Protein AF-A0A061H5D0-F1 (afdb_monomer_lite)

Secondary structure (DSSP, 8-state):
--HHHHHHHHHHHHHHHTTS-----PPP----SEEEEEEEEE-PPTT---TT-S-GGGGGS-EEEEEHHHHT-SSS--TTTT-EEEEEEEE-TTSPPP--TT-SSSS-----B--HHHHHTT-S-EEEEEEEEEE--TT-SSS--EE-TTS-EE--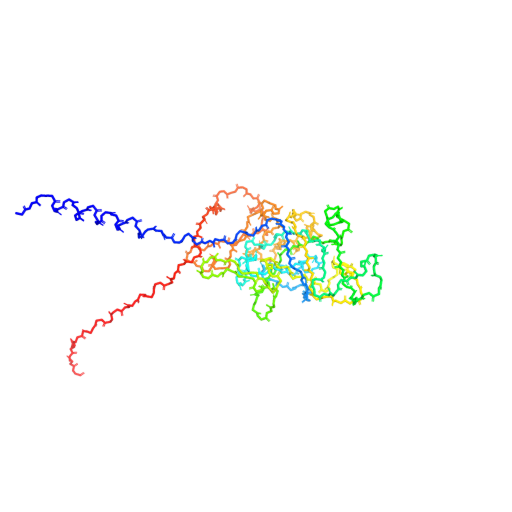TTS-S-EEEEE-S-TTS-TTSS-SSS--S-EEEEEEE--GGGSTTTT-TTTTT--GGGTTS----SSBTTTSSBPPPPPGGGGSSTT-PPPP--SSTTTTS--TT---------S--------------------

Foldseek 3Di:
DDPVVVVVVVVVVVVVVVVPPPDPLFDQDDQDQWDKAKEFADADDQFDQAQCRFTSNLQLFKAKAKQCSNQDAQGHKGLLAQWKKKKFFAWLVQWFDAPPPVDRDPDDTPIDGDDPVCQVVVVTQIAIHTYRHHPNLPPDQGSVWDQDPVRDTAHGPVRGNIYIHINPPHNHGDPPSPPDPDDSRMTMIIMHTAACVPTPCLVPCNNQRQDVVCPQGQGAGSGPPPHDPADGAHYPVCCPDPNHDRRDRHNDPCSVDPDPDDPPDPPSDNPDDPPPDPPPDDDDDDDDDDD

Sequence (291 aa):
MSFRSAMLALALLLSWQQLLSSSPSAFAFTFPTEGQATLTHYTLPSDYVASCGCVGRSTHYPTAALNRLAYGSNTSFAPSCGLCFELRLVSTPLANPPPPPDDPDAPWGDGIFYPDSAVASGQTPSVVVKITDLCPGAGGPWCNATMNPDGTLAGNQLGSLVHFDLAWPSVAIPNSFFPGDHDYGVWNVSYAAVSCDRWKGNADQGAVGSDWDQQDAACCPRDPAPSGTDVVCPAYYDTVGDGTALVPNTSNILSKGKSSASSASLATHPLFGPSSTTTTTMMLACGCLFL

InterPro domains:
  IPR007112 Expansin/pollen allergen, DPBB domain [PS50842] (49-201)
  IPR036908 RlpA-like domain superfamily [G3DSA:2.40.40.10] (26-233)
  IPR036908 RlpA-like domain superfamily [SSF50685] (33-201)

Radius of gyration: 26.05 Å; chains: 1; bounding box: 52×89×100 Å

pLDDT: mean 75.66, std 22.65, range [26.98, 98.69]

Organism: NCBI:txid1277687

Structure (mmCIF, N/CA/C/O backbone):
data_AF-A0A061H5D0-F1
#
_entry.id   AF-A0A061H5D0-F1
#
loop_
_atom_site.group_PDB
_atom_site.id
_atom_site.type_symbol
_atom_site.label_atom_id
_atom_site.label_alt_id
_atom_site.label_comp_id
_atom_site.label_asym_id
_atom_site.label_entity_id
_atom_site.label_seq_id
_atom_site.pdbx_PDB_ins_code
_atom_site.Cartn_x
_atom_site.Cartn_y
_atom_site.Cartn_z
_atom_site.occupancy
_atom_site.B_iso_or_equiv
_atom_site.auth_seq_id
_atom_site.auth_comp_id
_atom_site.auth_asym_id
_atom_site.auth_atom_id
_atom_site.pdbx_PDB_model_num
ATOM 1 N N . MET A 1 1 ? 5.029 71.260 19.446 1.00 51.88 1 MET A N 1
ATOM 2 C CA . MET A 1 1 ? 5.339 70.011 18.706 1.00 51.88 1 MET A CA 1
ATOM 3 C C . MET A 1 1 ? 4.135 69.663 17.837 1.00 51.88 1 MET A C 1
ATOM 5 O O . MET A 1 1 ? 3.026 69.996 18.232 1.00 51.88 1 MET A O 1
ATOM 9 N N . SER A 1 2 ? 4.339 69.140 16.623 1.00 51.94 2 SER A N 1
ATOM 10 C CA . SER A 1 2 ? 3.318 69.163 15.556 1.00 51.94 2 SER A CA 1
ATOM 11 C C . SER A 1 2 ? 2.441 67.907 15.511 1.00 51.94 2 SER A C 1
ATOM 13 O O . SER A 1 2 ? 2.959 66.792 15.529 1.00 51.94 2 SER A O 1
ATOM 15 N N . PHE A 1 3 ? 1.126 68.092 15.338 1.00 52.50 3 PHE A N 1
ATOM 16 C CA . PHE A 1 3 ? 0.131 67.019 15.162 1.00 52.50 3 PHE A CA 1
ATOM 17 C C . PHE A 1 3 ? 0.482 66.024 14.037 1.00 52.50 3 PHE A C 1
ATOM 19 O O . PHE A 1 3 ? 0.102 64.857 14.104 1.00 52.50 3 PHE A O 1
ATOM 26 N N . ARG A 1 4 ? 1.253 66.452 13.024 1.00 54.28 4 ARG A N 1
ATOM 27 C CA . ARG A 1 4 ? 1.666 65.590 11.902 1.00 54.28 4 ARG A CA 1
ATOM 28 C C . ARG A 1 4 ? 2.593 64.438 12.312 1.00 54.28 4 ARG A C 1
ATOM 30 O O . ARG A 1 4 ? 2.570 63.401 11.660 1.00 54.28 4 ARG A O 1
ATOM 37 N N . SER A 1 5 ? 3.372 64.582 13.387 1.00 53.56 5 SER A N 1
ATOM 38 C CA . SER A 1 5 ? 4.284 63.523 13.848 1.00 53.56 5 SER A CA 1
ATOM 39 C C . SER A 1 5 ? 3.558 62.376 14.562 1.00 53.56 5 SER A C 1
ATOM 41 O O . SER A 1 5 ? 4.020 61.241 14.506 1.00 53.56 5 SER A O 1
ATOM 43 N N . ALA A 1 6 ? 2.407 62.644 15.190 1.00 55.41 6 ALA A N 1
ATOM 44 C CA . ALA A 1 6 ? 1.634 61.626 15.905 1.00 55.41 6 ALA A CA 1
ATOM 45 C C . ALA A 1 6 ? 0.926 60.643 14.952 1.00 55.41 6 ALA A C 1
ATOM 47 O O . ALA A 1 6 ? 0.877 59.446 15.226 1.00 55.41 6 ALA A O 1
ATOM 48 N N . MET A 1 7 ? 0.423 61.122 13.806 1.00 57.09 7 MET A N 1
ATOM 49 C CA . MET A 1 7 ? -0.272 60.264 12.835 1.00 57.09 7 MET A CA 1
ATOM 50 C C . MET A 1 7 ? 0.658 59.292 12.094 1.00 57.09 7 MET A C 1
ATOM 52 O O . MET A 1 7 ? 0.247 58.163 11.834 1.00 57.09 7 MET A O 1
ATOM 56 N N . LEU A 1 8 ? 1.912 59.671 11.801 1.00 53.69 8 LEU A N 1
ATOM 57 C CA . LEU A 1 8 ? 2.870 58.744 11.174 1.00 53.69 8 LEU A CA 1
ATOM 58 C C . LEU A 1 8 ? 3.245 57.578 12.104 1.00 53.69 8 LEU A C 1
ATOM 60 O O . LEU A 1 8 ? 3.337 56.440 11.651 1.00 53.69 8 LEU A O 1
ATOM 64 N N . ALA A 1 9 ? 3.429 57.852 13.400 1.00 54.66 9 ALA A N 1
ATOM 65 C CA . ALA A 1 9 ? 3.748 56.821 14.387 1.00 54.66 9 ALA A CA 1
ATOM 66 C C . ALA A 1 9 ? 2.603 55.805 14.549 1.00 54.66 9 ALA A C 1
ATOM 68 O O . ALA A 1 9 ? 2.851 54.604 14.637 1.00 54.66 9 ALA A O 1
ATOM 69 N N . LEU A 1 10 ? 1.348 56.269 14.525 1.00 50.66 10 LEU A N 1
ATOM 70 C CA . LEU A 1 10 ? 0.181 55.395 14.652 1.00 50.66 10 LEU A CA 1
ATOM 71 C C . LEU A 1 10 ? -0.014 54.493 13.418 1.00 50.66 10 LEU A C 1
ATOM 73 O O . LEU A 1 10 ? -0.344 53.318 13.564 1.00 50.66 10 LEU A O 1
ATOM 77 N N . ALA A 1 11 ? 0.254 55.008 12.212 1.00 53.91 11 ALA A N 1
ATOM 78 C CA . ALA A 1 11 ? 0.187 54.226 10.974 1.00 53.91 11 ALA A CA 1
ATOM 79 C C . ALA A 1 11 ? 1.260 53.118 10.900 1.00 53.91 11 ALA A C 1
ATOM 81 O O . ALA A 1 11 ? 0.983 52.034 10.391 1.00 53.91 11 ALA A O 1
ATOM 82 N N . LEU A 1 12 ? 2.460 53.363 11.44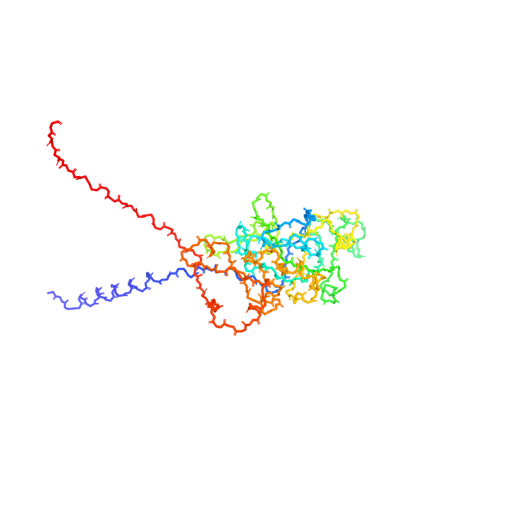4 1.00 51.59 12 LEU A N 1
ATOM 83 C CA . LEU A 1 12 ? 3.533 52.361 11.537 1.00 51.59 12 LEU A CA 1
ATOM 84 C C . LEU A 1 12 ? 3.259 51.274 12.591 1.00 51.59 12 LEU A C 1
ATOM 86 O O . LEU A 1 12 ? 3.677 50.134 12.413 1.00 51.59 12 LEU A O 1
ATOM 90 N N . LEU A 1 13 ? 2.533 51.595 13.666 1.00 51.16 13 LEU A N 1
ATOM 91 C CA . LEU A 1 13 ? 2.121 50.603 14.667 1.00 51.16 13 LEU A CA 1
ATOM 92 C C . LEU A 1 13 ? 1.002 49.683 14.149 1.00 51.16 13 LEU A C 1
ATOM 94 O O . LEU A 1 13 ? 1.012 48.487 14.435 1.00 51.16 13 LEU A O 1
ATOM 98 N N . LEU A 1 14 ? 0.075 50.216 13.348 1.00 46.91 14 LEU A N 1
ATOM 99 C CA . LEU A 1 14 ? -1.011 49.438 12.739 1.00 46.91 14 LEU A CA 1
ATOM 100 C C . LEU A 1 14 ? -0.523 48.473 11.644 1.00 46.91 14 LEU A C 1
ATOM 102 O O . LEU A 1 14 ? -1.084 47.388 11.508 1.00 46.91 14 LEU A O 1
ATOM 106 N N . SER A 1 15 ? 0.536 48.811 10.898 1.00 49.88 15 SER A N 1
ATOM 107 C CA . SER A 1 15 ? 1.100 47.898 9.890 1.00 49.88 15 SER A CA 1
ATOM 108 C C . SER A 1 15 ? 1.892 46.734 10.499 1.00 49.88 15 SER A C 1
ATOM 110 O O . SER A 1 15 ? 1.913 45.649 9.921 1.00 49.88 15 SER A O 1
ATOM 112 N N . TRP A 1 16 ? 2.486 46.901 11.686 1.00 50.81 16 TRP A N 1
ATOM 113 C CA . TRP A 1 16 ? 3.178 45.811 12.393 1.00 50.81 16 TRP A CA 1
ATOM 114 C C . TRP A 1 16 ? 2.221 44.767 12.986 1.00 50.81 16 TRP A C 1
ATOM 116 O O . TRP A 1 16 ? 2.583 43.597 13.086 1.00 50.81 16 TRP A O 1
ATOM 126 N N . GLN A 1 17 ? 0.987 45.146 13.327 1.00 49.69 17 GLN A N 1
ATOM 127 C CA . GLN A 1 17 ? -0.002 44.216 13.891 1.00 49.69 17 GLN A CA 1
ATOM 128 C C . GLN A 1 17 ? -0.568 43.217 12.865 1.00 49.69 17 GLN A C 1
ATOM 130 O O . GLN A 1 17 ? -1.061 42.166 13.261 1.00 49.69 17 GLN A O 1
ATOM 135 N N . GLN A 1 18 ? -0.461 43.489 11.559 1.00 48.34 18 GLN A N 1
ATOM 136 C CA . GLN A 1 18 ? -0.959 42.590 10.504 1.00 48.34 18 GLN A CA 1
ATOM 137 C C . GLN A 1 18 ? 0.036 41.485 10.094 1.00 48.34 18 GLN A C 1
ATOM 139 O O . GLN A 1 18 ? -0.354 40.544 9.409 1.00 48.34 18 GLN A O 1
ATOM 144 N N . LEU A 1 19 ? 1.299 41.561 10.527 1.00 50.38 19 LEU A N 1
ATOM 145 C CA . LEU A 1 19 ? 2.360 40.594 10.190 1.00 50.38 19 LEU A CA 1
ATOM 146 C C . LEU A 1 19 ? 2.522 39.448 11.210 1.00 50.38 19 LEU A C 1
ATOM 148 O O . LEU A 1 19 ? 3.363 38.578 11.016 1.00 50.38 19 LEU A O 1
ATOM 152 N N . LEU A 1 20 ? 1.736 39.436 12.293 1.00 53.47 20 LEU A N 1
ATOM 153 C CA . LEU A 1 20 ? 1.923 38.547 13.454 1.00 53.47 20 LEU A CA 1
ATOM 154 C C . LEU A 1 20 ? 0.814 37.491 13.637 1.00 53.47 20 LEU A C 1
ATOM 156 O O . LEU A 1 20 ? 0.721 36.880 14.699 1.00 53.47 20 LEU A O 1
ATOM 160 N N . SER A 1 21 ? -0.047 37.273 12.637 1.00 49.50 21 SER A N 1
ATOM 161 C CA . SER A 1 21 ? -1.225 36.387 12.765 1.00 49.50 21 SER A CA 1
ATOM 162 C C . SER A 1 21 ? -1.357 35.310 11.685 1.00 49.50 21 SER A C 1
ATOM 164 O O . SER A 1 21 ? -2.391 34.650 11.604 1.00 49.50 21 SER A O 1
ATOM 166 N N . SER A 1 22 ? -0.317 35.077 10.881 1.00 45.91 22 SER A N 1
ATOM 167 C CA . SER A 1 22 ? -0.228 33.877 10.044 1.00 45.91 22 SER A CA 1
ATOM 168 C C . SER A 1 22 ? 0.135 32.666 10.910 1.00 45.91 22 SER A C 1
ATOM 170 O O . SER A 1 22 ? 1.284 32.220 10.921 1.00 45.91 22 SER A O 1
ATOM 172 N N . SER A 1 23 ? -0.839 32.148 11.661 1.00 55.91 23 SER A N 1
ATOM 173 C CA . SER A 1 23 ? -0.721 30.821 12.267 1.00 55.91 23 SER A CA 1
ATOM 174 C C . SER A 1 23 ? -0.440 29.810 11.152 1.00 55.91 23 SER A C 1
ATOM 176 O O . SER A 1 23 ? -1.178 29.815 10.163 1.00 55.91 23 SER A O 1
ATOM 178 N N . PRO A 1 24 ? 0.587 28.950 11.265 1.00 52.19 24 PRO A N 1
ATOM 179 C CA . PRO A 1 24 ? 0.758 27.868 10.311 1.00 52.19 24 PRO A CA 1
ATOM 180 C C . PRO A 1 24 ? -0.473 26.964 10.403 1.00 52.19 24 PRO A C 1
ATOM 182 O O . PRO A 1 24 ? -0.723 26.339 11.433 1.00 52.19 24 PRO A O 1
ATOM 185 N N . SER A 1 25 ? -1.266 26.916 9.333 1.00 50.66 25 SER A N 1
ATOM 186 C CA . SER A 1 25 ? -2.297 25.895 9.174 1.00 50.66 25 SER A CA 1
ATOM 187 C C . SER A 1 25 ? -1.577 24.556 9.119 1.00 50.66 25 SER A C 1
ATOM 189 O O . SER A 1 25 ? -0.975 24.249 8.090 1.00 50.66 25 SER A O 1
ATOM 191 N N . ALA A 1 26 ? -1.564 23.794 10.217 1.00 54.97 26 ALA A N 1
ATOM 192 C CA . ALA A 1 26 ? -0.851 22.527 10.199 1.00 54.97 26 ALA A CA 1
ATOM 193 C C . ALA A 1 26 ? -1.506 21.615 9.159 1.00 54.97 26 ALA A C 1
ATOM 195 O O . ALA A 1 26 ? -2.722 21.405 9.141 1.00 54.97 26 ALA A O 1
ATOM 196 N N . PHE A 1 27 ? -0.670 21.170 8.234 1.00 54.75 27 PHE A N 1
ATOM 197 C CA . PHE A 1 27 ? -1.075 20.439 7.056 1.00 54.75 27 PHE A CA 1
ATOM 198 C C . PHE A 1 27 ? -1.376 19.000 7.475 1.00 54.75 27 PHE A C 1
ATOM 200 O O . PHE A 1 27 ? -0.502 18.314 7.992 1.00 54.75 27 PHE A O 1
ATOM 207 N N . ALA A 1 28 ? -2.610 18.537 7.288 1.00 65.56 28 ALA A N 1
ATOM 208 C CA . ALA A 1 28 ? -2.934 17.124 7.439 1.00 65.56 28 ALA A CA 1
ATOM 209 C C . ALA A 1 28 ? -2.662 16.418 6.105 1.00 65.56 28 ALA A C 1
ATOM 211 O O . ALA A 1 28 ? -3.107 16.885 5.056 1.00 65.56 28 ALA A O 1
ATOM 212 N N . PHE A 1 29 ? -1.936 15.297 6.128 1.00 76.69 29 PHE A N 1
ATOM 213 C CA . PHE A 1 29 ? -1.760 14.486 4.926 1.00 76.69 29 PHE A CA 1
ATOM 214 C C . PHE A 1 29 ? -3.085 13.801 4.581 1.00 76.69 29 PHE A C 1
ATOM 216 O O . PHE A 1 29 ? -3.526 12.893 5.282 1.00 76.69 29 PHE A O 1
ATOM 223 N N . THR A 1 30 ? -3.715 14.229 3.490 1.00 81.50 30 THR A N 1
ATOM 224 C CA . THR A 1 30 ? -4.869 13.532 2.921 1.00 81.50 30 THR A CA 1
ATOM 225 C C . THR A 1 30 ? -4.364 12.386 2.055 1.00 81.50 30 THR A C 1
ATOM 227 O O . THR A 1 30 ? -3.813 12.624 0.981 1.00 81.50 30 THR A O 1
ATOM 230 N N . PHE A 1 31 ? -4.559 11.149 2.512 1.00 84.56 31 PHE A N 1
ATOM 231 C CA . PHE A 1 31 ? -4.236 9.953 1.736 1.00 84.56 31 PHE A CA 1
ATOM 232 C C . PHE A 1 31 ? -5.087 9.922 0.447 1.00 84.56 31 PHE A C 1
ATOM 234 O O . PHE A 1 31 ? -6.318 9.935 0.548 1.00 84.56 31 PHE A O 1
ATOM 241 N N . PRO A 1 32 ? -4.482 9.938 -0.760 1.00 89.00 32 PRO A N 1
ATOM 242 C CA . PRO A 1 32 ? -5.247 9.928 -2.002 1.00 89.00 32 PRO A CA 1
ATOM 243 C C . PRO A 1 32 ? -6.041 8.633 -2.177 1.00 89.00 32 PRO A C 1
ATOM 245 O O . PRO A 1 32 ? -5.629 7.562 -1.740 1.00 89.00 32 PRO A O 1
ATOM 248 N N . THR A 1 33 ? -7.178 8.721 -2.865 1.00 91.19 33 THR A N 1
ATOM 249 C CA . THR A 1 33 ? -8.012 7.550 -3.169 1.00 91.19 33 THR A CA 1
ATOM 250 C C . THR A 1 33 ? -7.420 6.679 -4.273 1.00 91.19 33 THR A C 1
ATOM 252 O O . THR A 1 33 ? -7.832 5.540 -4.426 1.00 91.19 33 THR A O 1
ATOM 255 N N . GLU A 1 34 ? -6.478 7.192 -5.057 1.00 96.44 34 GLU A N 1
ATOM 256 C CA . GLU A 1 34 ? -5.789 6.476 -6.130 1.00 96.44 34 GLU A CA 1
ATOM 257 C C . GLU A 1 34 ? -4.414 7.102 -6.389 1.00 96.44 34 GLU A C 1
ATOM 259 O O . GLU A 1 34 ? -4.175 8.265 -6.047 1.00 96.44 34 GLU A O 1
ATOM 264 N N . GLY A 1 35 ? -3.504 6.344 -6.999 1.00 96.44 35 GLY A N 1
ATOM 265 C CA . GLY A 1 35 ? -2.198 6.858 -7.399 1.00 96.44 35 GLY A CA 1
ATOM 266 C C . GLY A 1 35 ? -1.149 5.774 -7.617 1.00 96.44 35 GLY A C 1
ATOM 267 O O . GLY A 1 35 ? -1.465 4.614 -7.872 1.00 96.44 35 GLY A O 1
ATOM 268 N N . GLN A 1 36 ? 0.118 6.175 -7.505 1.00 97.88 36 GLN A N 1
ATOM 269 C CA . GLN A 1 36 ? 1.279 5.285 -7.517 1.00 97.88 36 GLN A CA 1
ATOM 270 C C . GLN A 1 36 ? 1.824 5.118 -6.094 1.00 97.88 36 GLN A C 1
ATOM 272 O O . GLN A 1 36 ? 1.828 6.069 -5.307 1.00 97.88 36 GLN A O 1
ATOM 277 N N . ALA A 1 37 ? 2.280 3.914 -5.775 1.00 98.44 37 ALA A N 1
ATOM 278 C CA . ALA A 1 37 ? 2.889 3.541 -4.506 1.00 98.44 37 ALA A CA 1
ATOM 279 C C . ALA A 1 37 ? 4.039 2.551 -4.741 1.00 98.44 37 ALA A C 1
ATOM 281 O O . ALA A 1 37 ? 4.208 2.029 -5.845 1.00 98.44 37 ALA A O 1
ATOM 282 N N . THR A 1 38 ? 4.801 2.242 -3.690 1.00 98.62 38 THR A N 1
ATOM 283 C CA . THR A 1 38 ? 5.658 1.048 -3.691 1.00 98.62 38 THR A CA 1
ATOM 284 C C . THR A 1 38 ? 5.016 -0.083 -2.891 1.00 98.62 38 THR A C 1
ATOM 286 O O . THR A 1 38 ? 4.182 0.158 -2.017 1.00 98.62 38 THR A O 1
ATOM 289 N N . LEU A 1 39 ? 5.405 -1.318 -3.192 1.00 98.69 39 LEU A N 1
ATOM 290 C CA . LEU A 1 39 ? 4.897 -2.544 -2.585 1.00 98.69 39 LEU A CA 1
ATOM 291 C C . LEU A 1 39 ? 6.064 -3.458 -2.202 1.00 98.69 39 LEU A C 1
ATOM 293 O O . LEU A 1 39 ? 6.903 -3.751 -3.052 1.00 98.69 39 LEU A O 1
ATOM 297 N N . THR A 1 40 ? 6.096 -3.930 -0.959 1.00 98.19 40 THR A N 1
ATOM 298 C CA . THR A 1 40 ? 6.899 -5.093 -0.535 1.00 98.19 40 THR A CA 1
ATOM 299 C C . THR A 1 40 ? 5.969 -6.198 -0.044 1.00 98.19 40 THR A C 1
ATOM 301 O O . THR A 1 40 ? 4.747 -6.112 -0.220 1.00 98.19 40 THR A O 1
ATOM 304 N N . HIS A 1 41 ? 6.527 -7.251 0.545 1.00 97.44 41 HIS A N 1
ATOM 305 C CA . HIS A 1 41 ? 5.749 -8.209 1.308 1.00 97.44 41 HIS A CA 1
ATOM 306 C C . HIS A 1 41 ? 6.412 -8.577 2.637 1.00 97.44 41 HIS A C 1
ATOM 308 O O . HIS A 1 41 ? 7.634 -8.529 2.794 1.00 97.44 41 HIS A O 1
ATOM 314 N N . TYR A 1 42 ? 5.582 -9.052 3.560 1.00 96.50 42 TYR A N 1
ATOM 315 C CA . TYR A 1 42 ? 5.977 -9.570 4.859 1.00 96.50 42 TYR A CA 1
ATOM 316 C C . TYR A 1 42 ? 5.145 -10.804 5.221 1.00 96.50 42 TYR A C 1
ATOM 318 O O . TYR A 1 42 ? 4.011 -10.991 4.775 1.00 96.50 42 TYR A O 1
ATOM 326 N N . THR A 1 43 ? 5.718 -11.669 6.058 1.00 96.00 43 THR A N 1
ATOM 327 C CA . THR A 1 43 ? 5.000 -12.832 6.593 1.00 96.00 43 THR A CA 1
ATOM 328 C C . THR A 1 43 ? 4.147 -12.413 7.785 1.00 96.00 43 THR A C 1
ATOM 330 O O . THR A 1 43 ? 4.678 -12.079 8.843 1.00 96.00 43 THR A O 1
ATOM 333 N N . LEU A 1 44 ? 2.828 -12.499 7.624 1.00 93.94 44 LEU A N 1
ATOM 334 C CA . LEU A 1 44 ? 1.845 -12.289 8.682 1.00 93.94 44 LEU A CA 1
ATOM 335 C C . LEU A 1 44 ? 1.318 -13.656 9.163 1.00 93.94 44 LEU A C 1
ATOM 337 O O . LEU A 1 44 ? 0.761 -14.395 8.346 1.00 93.94 44 LEU A O 1
ATOM 341 N N . PRO A 1 45 ? 1.491 -14.041 10.443 1.00 94.06 45 PRO A N 1
ATOM 342 C CA . PRO A 1 45 ? 0.968 -15.310 10.946 1.00 94.06 45 PRO A CA 1
ATOM 343 C C . PRO A 1 45 ? -0.561 -15.378 10.864 1.00 94.06 45 PRO A C 1
ATOM 345 O O . PRO A 1 45 ? -1.247 -14.378 11.078 1.00 94.06 45 PRO A O 1
ATOM 348 N N . SER A 1 46 ? -1.102 -16.572 10.609 1.00 90.88 46 SER A N 1
ATOM 349 C CA . SER A 1 46 ? -2.547 -16.803 10.681 1.00 90.88 46 SER A CA 1
ATOM 350 C C . SER A 1 46 ? -3.095 -16.456 12.066 1.00 90.88 46 SER A C 1
ATOM 352 O O . SER A 1 46 ? -2.479 -16.783 13.080 1.00 90.88 46 SER A O 1
ATOM 354 N N . ASP A 1 47 ? -4.255 -15.805 12.089 1.00 88.69 47 ASP A N 1
ATOM 355 C CA . ASP A 1 47 ? -4.970 -15.384 13.295 1.00 88.69 47 ASP A CA 1
ATOM 356 C C . ASP A 1 47 ? -4.233 -14.332 14.153 1.00 88.69 47 ASP A C 1
ATOM 358 O O . ASP A 1 47 ? -4.617 -14.063 15.293 1.00 88.69 47 ASP A O 1
ATOM 362 N N . TYR A 1 48 ? -3.224 -13.659 13.586 1.00 89.06 48 TYR A N 1
ATOM 363 C CA . TYR A 1 48 ? -2.536 -12.537 14.227 1.00 89.06 48 TYR A CA 1
ATOM 364 C C . TYR A 1 48 ? -3.389 -11.260 14.251 1.00 89.06 48 TYR A C 1
ATOM 366 O O . TYR A 1 48 ? -3.871 -10.791 13.219 1.00 89.06 48 TYR A O 1
ATOM 374 N N . VAL A 1 49 ? -3.525 -10.644 15.429 1.00 87.19 49 VAL A N 1
ATOM 375 C CA . VAL A 1 49 ? -4.209 -9.352 15.588 1.00 87.19 49 VAL A CA 1
ATOM 376 C C . VAL A 1 49 ? -3.255 -8.214 15.211 1.00 87.19 49 VAL A C 1
ATOM 378 O O . VAL A 1 49 ? -2.461 -7.746 16.023 1.00 87.19 49 VAL A O 1
ATOM 381 N N . ALA A 1 50 ? -3.352 -7.799 13.951 1.00 90.31 50 ALA A N 1
ATOM 382 C CA . ALA A 1 50 ? -2.631 -6.676 13.356 1.00 90.31 50 ALA A CA 1
ATOM 383 C C . ALA A 1 50 ? -3.041 -5.303 13.937 1.00 90.31 50 ALA A C 1
ATOM 385 O O . ALA A 1 50 ? -4.013 -5.202 14.689 1.00 90.31 50 ALA A O 1
ATOM 386 N N . SER A 1 51 ? -2.327 -4.226 13.584 1.00 90.81 51 SER A N 1
ATOM 387 C CA . SER A 1 51 ? -2.443 -2.902 14.231 1.00 90.81 51 SER A CA 1
ATOM 388 C C . SER A 1 51 ? -3.823 -2.234 14.158 1.00 90.81 51 SER A C 1
ATOM 390 O O . SER A 1 51 ? -4.118 -1.370 14.987 1.00 90.81 51 SER A O 1
ATOM 392 N N . CYS A 1 52 ? -4.707 -2.630 13.239 1.00 87.19 52 CYS A N 1
ATOM 393 C CA . CYS A 1 52 ? -6.102 -2.176 13.267 1.00 87.19 52 CYS A CA 1
ATOM 394 C C . CYS A 1 52 ? -6.926 -2.800 14.412 1.00 87.19 52 CYS A C 1
ATOM 396 O O . CYS A 1 52 ? -8.006 -2.304 14.705 1.00 87.19 52 CYS A O 1
ATOM 398 N N . GLY A 1 53 ? -6.410 -3.829 15.092 1.00 68.94 53 GLY A N 1
ATOM 399 C CA . GLY A 1 53 ? -6.790 -4.218 16.455 1.00 68.94 53 GLY A CA 1
ATOM 400 C C . GLY A 1 53 ? -7.978 -5.169 16.614 1.00 68.94 53 GLY A C 1
ATOM 401 O O . GLY A 1 53 ? -8.332 -5.472 17.746 1.00 68.94 53 GLY A O 1
ATOM 402 N N . CYS A 1 54 ? -8.598 -5.630 15.521 1.00 65.62 54 CYS A N 1
ATOM 403 C CA . CYS A 1 54 ? -9.925 -6.261 15.580 1.00 65.62 54 CYS A CA 1
ATOM 404 C C . CYS A 1 54 ? -9.901 -7.793 15.502 1.00 65.62 54 CYS A C 1
ATOM 406 O O . CYS A 1 54 ? -10.376 -8.477 16.396 1.00 65.62 54 CYS A O 1
ATOM 408 N N . VAL A 1 55 ? -9.426 -8.367 14.392 1.00 74.31 55 VAL A N 1
ATOM 409 C CA . VAL A 1 55 ? -9.679 -9.785 14.087 1.00 74.31 55 VAL A CA 1
ATOM 410 C C . VAL A 1 55 ? -8.498 -10.451 13.399 1.00 74.31 55 VAL A C 1
ATOM 412 O O . VAL A 1 55 ? -8.151 -10.130 12.260 1.00 74.31 55 VAL A O 1
ATOM 415 N N . GLY A 1 56 ? -7.941 -11.466 14.061 1.00 82.44 56 GLY A N 1
ATOM 416 C CA . GLY A 1 56 ? -6.935 -12.341 13.464 1.00 82.44 56 GLY A CA 1
ATOM 417 C C . GLY A 1 56 ? -7.443 -13.049 12.209 1.00 82.44 56 GLY A C 1
ATOM 418 O O . GLY A 1 56 ? -6.707 -13.233 11.249 1.00 82.44 56 GLY A O 1
ATOM 419 N N . ARG A 1 57 ? -8.740 -13.354 12.140 1.00 87.81 57 ARG A N 1
ATOM 420 C CA . ARG A 1 57 ? -9.327 -14.068 11.001 1.00 87.81 57 ARG A CA 1
ATOM 421 C C . ARG A 1 57 ? -9.219 -13.317 9.661 1.00 87.81 57 ARG A C 1
ATOM 423 O O . ARG A 1 57 ? -9.324 -13.931 8.599 1.00 87.81 57 ARG A O 1
ATOM 430 N N . SER A 1 58 ? -8.945 -12.010 9.683 1.00 89.12 58 SER A N 1
ATOM 431 C CA . SER A 1 58 ? -8.643 -11.229 8.475 1.00 89.12 58 SER A CA 1
ATOM 432 C C . SER A 1 58 ? -7.388 -11.713 7.728 1.00 89.12 58 SER A C 1
ATOM 434 O O . SER A 1 58 ? -7.350 -11.620 6.501 1.00 89.12 58 SER A O 1
ATOM 436 N N . THR A 1 59 ? -6.409 -12.315 8.418 1.00 91.56 59 THR A N 1
ATOM 437 C CA . THR A 1 59 ? -5.145 -12.797 7.823 1.00 91.56 59 THR A CA 1
ATOM 438 C C . THR A 1 59 ? -5.320 -13.989 6.872 1.00 91.56 59 THR A C 1
ATOM 440 O O . THR A 1 59 ? -4.404 -14.323 6.123 1.00 91.56 59 THR A O 1
ATOM 443 N N . HIS A 1 60 ? -6.482 -14.654 6.888 1.00 93.81 60 HIS A N 1
ATOM 444 C CA . HIS A 1 60 ? -6.832 -15.728 5.940 1.00 93.81 60 HIS A CA 1
ATOM 445 C C . HIS A 1 60 ? -7.298 -15.188 4.577 1.00 93.81 60 HIS A C 1
ATOM 447 O O . HIS A 1 60 ? -7.640 -15.959 3.681 1.00 93.81 60 HIS A O 1
ATOM 453 N N . TYR A 1 61 ? -7.299 -13.863 4.411 1.00 95.56 61 TYR A N 1
ATOM 454 C CA . TYR A 1 61 ? -7.677 -13.128 3.207 1.00 95.56 61 TYR A CA 1
ATOM 455 C C . TYR A 1 61 ? -6.572 -12.119 2.827 1.00 95.56 61 TYR A C 1
ATOM 457 O O . TYR A 1 61 ? -5.666 -11.881 3.627 1.00 95.56 61 TYR A O 1
ATOM 465 N N . PRO A 1 62 ? -6.581 -11.524 1.614 1.00 97.38 62 PRO A N 1
ATOM 466 C CA . PRO A 1 62 ? -5.493 -10.644 1.194 1.00 97.38 62 PRO A CA 1
ATOM 467 C C . PRO A 1 62 ? -5.484 -9.365 2.034 1.00 97.38 62 PRO A C 1
ATOM 469 O O . PRO A 1 62 ? -6.430 -8.579 1.983 1.00 97.38 62 PRO A O 1
ATOM 472 N N . THR A 1 63 ? -4.433 -9.150 2.809 1.00 96.50 63 THR A N 1
ATOM 473 C CA . THR A 1 63 ? -4.296 -7.990 3.697 1.00 96.50 63 THR A CA 1
ATOM 474 C C . THR A 1 63 ? -2.976 -7.280 3.442 1.00 96.50 63 THR A C 1
ATOM 476 O O . THR A 1 63 ? -2.056 -7.849 2.850 1.00 96.50 63 THR A O 1
ATOM 479 N N . ALA A 1 64 ? -2.900 -6.014 3.840 1.00 97.50 64 ALA A N 1
ATOM 480 C CA . ALA A 1 64 ? -1.679 -5.230 3.744 1.00 97.50 64 ALA A CA 1
ATOM 481 C C . ALA A 1 64 ? -1.517 -4.306 4.955 1.00 97.50 64 ALA A C 1
ATOM 483 O O . ALA A 1 64 ? -2.503 -3.849 5.549 1.00 97.50 64 ALA A O 1
ATOM 484 N N . ALA A 1 65 ? -0.261 -4.013 5.275 1.00 96.94 65 ALA A N 1
ATOM 485 C CA . ALA A 1 65 ? 0.109 -2.893 6.118 1.00 96.94 65 ALA A CA 1
ATOM 486 C C . ALA A 1 65 ? 0.249 -1.620 5.266 1.00 96.94 65 ALA A C 1
ATOM 488 O O . ALA A 1 65 ? 0.647 -1.702 4.103 1.00 96.94 65 ALA A O 1
ATOM 489 N N . LEU A 1 66 ? -0.028 -0.446 5.836 1.00 97.12 66 LEU A N 1
ATOM 490 C CA . LEU A 1 66 ? 0.303 0.845 5.212 1.00 97.12 66 LEU A CA 1
ATOM 491 C C . LEU A 1 66 ? 1.441 1.542 5.949 1.00 97.12 66 LEU A C 1
ATOM 493 O O . LEU A 1 66 ? 1.530 1.478 7.175 1.00 97.12 66 LEU A O 1
ATOM 497 N N . ASN A 1 67 ? 2.293 2.260 5.217 1.00 97.00 67 ASN A N 1
ATOM 498 C CA . ASN A 1 67 ? 3.300 3.118 5.832 1.00 97.00 67 ASN A CA 1
ATOM 499 C C . ASN A 1 67 ? 2.660 4.172 6.742 1.00 97.00 67 ASN A C 1
ATOM 501 O O . ASN A 1 67 ? 1.646 4.770 6.394 1.00 97.00 67 ASN A O 1
ATOM 505 N N . ARG A 1 68 ? 3.303 4.449 7.878 1.00 94.44 68 ARG A N 1
ATOM 506 C CA . ARG A 1 68 ? 2.827 5.346 8.947 1.00 94.44 68 ARG A CA 1
ATOM 507 C C . ARG A 1 68 ? 2.133 6.641 8.484 1.00 94.44 68 ARG A C 1
ATOM 509 O O . ARG A 1 68 ? 1.092 6.995 9.031 1.00 94.44 68 ARG A O 1
ATOM 516 N N . LEU A 1 69 ? 2.681 7.323 7.469 1.00 94.00 69 LEU A N 1
ATOM 517 C CA . LEU A 1 69 ? 2.106 8.547 6.888 1.00 94.00 69 LEU A CA 1
ATOM 518 C C . LEU A 1 69 ? 0.734 8.313 6.228 1.00 94.00 69 LEU A C 1
ATOM 520 O O . LEU A 1 69 ? -0.180 9.096 6.463 1.00 94.00 69 LEU A O 1
ATOM 524 N N . ALA A 1 70 ? 0.585 7.251 5.430 1.00 95.25 70 ALA A N 1
ATOM 525 C CA . ALA A 1 70 ? -0.677 6.895 4.775 1.00 95.25 70 ALA A CA 1
ATOM 526 C C . ALA A 1 70 ? -1.636 6.125 5.696 1.00 95.25 70 ALA A C 1
ATOM 528 O O . ALA A 1 70 ? -2.848 6.215 5.523 1.00 95.25 70 ALA A O 1
ATOM 529 N N . TYR A 1 71 ? -1.102 5.406 6.690 1.00 94.25 71 TYR A N 1
ATOM 530 C CA . TYR A 1 71 ? -1.897 4.763 7.734 1.00 94.25 71 TYR A CA 1
ATOM 531 C C . TYR A 1 71 ? -2.668 5.819 8.543 1.00 94.25 71 TYR A C 1
ATOM 533 O O . TYR A 1 71 ? -3.883 5.728 8.705 1.00 94.25 71 TYR A O 1
ATOM 541 N N . GLY A 1 72 ? -1.971 6.878 8.979 1.00 90.69 72 GLY A N 1
ATOM 542 C CA . GLY A 1 72 ? -2.554 7.992 9.737 1.00 90.69 72 GLY A CA 1
ATOM 543 C C . GLY A 1 72 ? -2.483 7.818 11.259 1.00 90.69 72 GLY A C 1
ATOM 544 O O . GLY A 1 72 ? -3.256 8.429 11.986 1.00 90.69 72 GLY A O 1
ATOM 545 N N . SER A 1 73 ? -1.580 6.968 11.752 1.00 88.88 73 SER A N 1
ATOM 546 C CA . SER A 1 73 ? -1.340 6.715 13.180 1.00 88.88 73 SER A CA 1
ATOM 547 C C . SER A 1 73 ? 0.055 6.111 13.378 1.00 88.88 73 SER A C 1
ATOM 549 O O . SER A 1 73 ? 0.678 5.650 12.423 1.00 88.88 73 SER A O 1
ATOM 551 N N . ASN A 1 74 ? 0.556 6.106 14.615 1.00 87.12 74 ASN A N 1
ATOM 552 C CA . ASN A 1 74 ? 1.897 5.608 14.954 1.00 87.12 74 ASN A CA 1
ATOM 553 C C . ASN A 1 74 ? 1.893 4.238 15.655 1.00 87.12 74 ASN A C 1
ATOM 555 O O . ASN A 1 74 ? 2.966 3.679 15.878 1.00 87.12 74 ASN A O 1
ATOM 559 N N . THR A 1 75 ? 0.717 3.731 16.036 1.00 84.38 75 THR A N 1
ATOM 560 C CA . THR A 1 75 ? 0.530 2.479 16.788 1.00 84.38 75 THR A CA 1
ATOM 561 C C . THR A 1 75 ? -0.745 1.760 16.316 1.00 84.38 75 THR A C 1
ATOM 563 O O . THR A 1 75 ? -0.766 1.233 15.207 1.00 84.38 75 THR A O 1
ATOM 566 N N . SER A 1 76 ? -1.816 1.749 17.113 1.00 83.44 76 SER A N 1
ATOM 567 C CA . SER A 1 76 ? -3.045 0.983 16.869 1.00 83.44 76 SER A CA 1
ATOM 568 C C . SER A 1 76 ? -4.177 1.873 16.366 1.00 83.44 76 SER A C 1
ATOM 570 O O . SER A 1 76 ? -4.320 2.981 16.862 1.00 83.44 76 SER A O 1
ATOM 572 N N . PHE A 1 77 ? -5.017 1.383 15.454 1.00 83.19 77 PHE A N 1
ATOM 573 C CA . PHE A 1 77 ? -6.116 2.140 14.822 1.00 83.19 77 PHE A CA 1
ATOM 574 C C . PHE A 1 77 ? -5.667 3.377 14.029 1.00 83.19 77 PHE A C 1
ATOM 576 O O . PHE A 1 77 ? -4.777 4.134 14.430 1.00 83.19 77 PHE A O 1
ATOM 583 N N . ALA A 1 78 ? -6.306 3.597 12.884 1.00 87.56 78 ALA A N 1
ATOM 584 C CA . ALA A 1 78 ? -6.075 4.775 12.063 1.00 87.56 78 ALA A CA 1
ATOM 585 C C . ALA A 1 78 ? -7.211 5.004 11.058 1.00 87.56 78 ALA A C 1
ATOM 587 O O . ALA A 1 78 ? -7.954 4.062 10.769 1.00 87.56 78 ALA A O 1
ATOM 588 N N . PRO A 1 79 ? -7.298 6.195 10.438 1.00 87.62 79 PRO A N 1
ATOM 589 C CA . PRO A 1 79 ? -8.256 6.469 9.369 1.00 87.62 79 PRO A CA 1
ATOM 590 C C . PRO A 1 79 ? -8.189 5.496 8.188 1.00 87.62 79 PRO A C 1
ATOM 592 O O . PRO A 1 79 ? -9.210 5.237 7.555 1.00 87.62 79 PRO A O 1
ATOM 595 N N . SER A 1 80 ? -7.023 4.909 7.902 1.00 91.31 80 SER A N 1
ATOM 596 C CA . SER A 1 80 ? -6.908 3.912 6.837 1.00 91.31 80 SER A CA 1
ATOM 597 C C . SER A 1 80 ? -7.446 2.525 7.206 1.00 91.31 80 SER A C 1
ATOM 599 O O . SER A 1 80 ? -7.589 1.676 6.325 1.00 91.31 80 SER A O 1
ATOM 601 N N . CYS A 1 81 ? -7.666 2.243 8.493 1.00 89.50 81 CYS A N 1
ATOM 602 C CA . CYS A 1 81 ? -8.016 0.905 8.952 1.00 89.50 81 CYS A CA 1
ATOM 603 C C . CYS A 1 81 ? -9.359 0.455 8.397 1.00 89.50 81 CYS A C 1
ATOM 605 O O . CYS A 1 81 ? -10.394 1.086 8.603 1.00 89.50 81 CYS A O 1
ATOM 607 N N . GLY A 1 82 ? -9.324 -0.693 7.735 1.00 89.19 82 GLY A N 1
ATOM 608 C CA . GLY A 1 82 ? -10.480 -1.303 7.118 1.00 89.19 82 GLY A CA 1
ATOM 609 C C . GLY A 1 82 ? -10.749 -0.876 5.674 1.00 89.19 82 GLY A C 1
ATOM 610 O O . GLY A 1 82 ? -11.599 -1.497 5.045 1.00 89.19 82 GLY A O 1
ATOM 611 N N . LEU A 1 83 ? -10.023 0.106 5.124 1.00 92.00 83 LEU A N 1
ATOM 612 C CA . LEU A 1 83 ? -10.119 0.447 3.700 1.00 92.00 83 LEU A CA 1
ATOM 613 C C . LEU A 1 83 ? -9.718 -0.735 2.818 1.00 92.00 83 LEU A C 1
ATOM 615 O O . LEU A 1 83 ? -8.832 -1.518 3.175 1.00 92.00 83 LEU A O 1
ATOM 619 N N . CYS A 1 84 ? -10.321 -0.810 1.634 1.00 95.31 84 CYS A N 1
ATOM 620 C CA . CYS A 1 84 ? -9.951 -1.776 0.611 1.00 95.31 84 CYS A CA 1
ATOM 621 C C . CYS A 1 84 ? -9.358 -1.095 -0.624 1.00 95.31 84 CYS A C 1
ATOM 623 O O . CYS A 1 84 ? -9.886 -0.104 -1.132 1.00 95.31 84 CYS A O 1
ATOM 625 N N . PHE A 1 85 ? -8.257 -1.663 -1.115 1.00 97.62 85 PHE A N 1
ATOM 626 C CA . PHE A 1 85 ? -7.502 -1.155 -2.257 1.00 97.62 85 PHE A CA 1
ATOM 627 C C . PHE A 1 85 ? -7.266 -2.257 -3.276 1.00 97.62 85 PHE A C 1
ATOM 629 O O . PHE A 1 85 ? -6.874 -3.367 -2.920 1.00 97.62 85 PHE A O 1
ATOM 636 N N . GLU A 1 86 ? -7.459 -1.943 -4.551 1.00 98.19 86 GLU A N 1
ATOM 637 C CA . GLU A 1 86 ? -6.959 -2.756 -5.650 1.00 98.19 86 GLU A CA 1
ATOM 638 C C . GLU A 1 86 ? -5.537 -2.310 -5.992 1.00 98.19 86 GLU A C 1
ATOM 640 O O . GLU A 1 86 ? -5.330 -1.181 -6.435 1.00 98.19 86 GLU A O 1
ATOM 645 N N . LEU A 1 87 ? -4.568 -3.200 -5.783 1.00 98.56 87 LEU A N 1
ATOM 646 C CA . LEU A 1 87 ? -3.167 -3.010 -6.147 1.00 98.56 87 LEU A CA 1
ATOM 647 C C . LEU A 1 87 ? -2.905 -3.702 -7.487 1.00 98.56 87 LEU A C 1
ATOM 649 O O . LEU A 1 87 ? -3.322 -4.849 -7.673 1.00 98.56 87 LEU A O 1
ATOM 653 N N . ARG A 1 88 ? -2.201 -3.033 -8.405 1.00 98.50 88 ARG A N 1
ATOM 654 C CA . ARG A 1 88 ? -1.738 -3.596 -9.686 1.00 98.50 88 ARG A CA 1
ATOM 655 C C . ARG A 1 88 ? -0.231 -3.436 -9.814 1.00 98.50 88 ARG A C 1
ATOM 657 O O . ARG A 1 88 ? 0.273 -2.329 -9.620 1.00 98.50 88 ARG A O 1
ATOM 664 N N . LEU A 1 89 ? 0.473 -4.505 -10.181 1.00 98.38 89 LEU A N 1
ATOM 665 C CA . LEU A 1 89 ? 1.915 -4.436 -10.427 1.00 98.38 89 LEU A CA 1
ATOM 666 C C . LEU A 1 89 ? 2.220 -3.566 -11.657 1.00 98.38 89 LEU A C 1
ATOM 668 O O . LEU A 1 89 ? 1.538 -3.678 -12.681 1.00 98.38 89 LEU A O 1
ATOM 672 N N . VAL A 1 90 ? 3.247 -2.717 -11.537 1.00 97.75 90 VAL A N 1
ATOM 673 C CA . VAL A 1 90 ? 3.746 -1.833 -12.605 1.00 97.75 90 VAL A CA 1
ATOM 674 C C . VAL A 1 90 ? 5.182 -2.197 -12.973 1.00 97.75 90 VAL A C 1
ATOM 676 O O . VAL A 1 90 ? 5.444 -2.502 -14.133 1.00 97.75 90 VAL A O 1
ATOM 679 N N . SER A 1 91 ? 6.119 -2.210 -12.017 1.00 96.44 91 SER A N 1
ATOM 680 C CA . SER A 1 91 ? 7.521 -2.546 -12.316 1.00 96.44 91 SER A CA 1
ATOM 681 C C . SER A 1 91 ? 8.341 -2.994 -11.105 1.00 96.44 91 SER A C 1
ATOM 683 O O . SER A 1 91 ? 7.939 -2.753 -9.971 1.00 96.44 91 SER A O 1
ATOM 685 N N . THR A 1 92 ? 9.533 -3.548 -11.340 1.00 96.88 92 THR A N 1
ATOM 686 C CA . THR A 1 92 ? 10.547 -3.897 -10.322 1.00 96.88 92 THR A CA 1
ATOM 687 C C . THR A 1 92 ? 11.677 -2.846 -10.291 1.00 96.88 92 THR A C 1
ATOM 689 O O . THR A 1 92 ? 12.694 -3.024 -10.962 1.00 96.88 92 THR A O 1
ATOM 692 N N . PRO A 1 93 ? 11.542 -1.714 -9.572 1.00 95.06 93 PRO A N 1
ATOM 693 C CA . PRO A 1 93 ? 12.444 -0.556 -9.692 1.00 95.06 93 PRO A CA 1
ATOM 694 C C . PRO A 1 93 ? 13.906 -0.773 -9.262 1.00 95.06 93 PRO A C 1
ATOM 696 O O . PRO A 1 93 ? 14.723 0.110 -9.508 1.00 95.06 93 PRO A O 1
ATOM 699 N N . LEU A 1 94 ? 14.246 -1.890 -8.607 1.00 93.69 94 LEU A N 1
ATOM 700 C CA . LEU A 1 94 ? 15.627 -2.214 -8.211 1.00 93.69 94 LEU A CA 1
ATOM 701 C C . LEU A 1 94 ? 16.321 -3.235 -9.122 1.00 93.69 94 LEU A C 1
ATOM 703 O O . LEU A 1 94 ? 17.529 -3.425 -8.992 1.00 93.69 94 LEU A O 1
ATOM 707 N N . ALA A 1 95 ? 15.585 -3.890 -10.021 1.00 91.25 95 ALA A N 1
ATOM 708 C CA . ALA A 1 95 ? 16.155 -4.827 -10.981 1.00 91.25 95 ALA A CA 1
ATOM 709 C C . ALA A 1 95 ? 16.428 -4.120 -12.312 1.00 91.25 95 ALA A C 1
ATOM 711 O O . ALA A 1 95 ? 15.653 -3.264 -12.744 1.00 91.25 95 ALA A O 1
ATOM 712 N N . ASN A 1 96 ? 17.528 -4.485 -12.972 1.00 84.69 96 ASN A N 1
ATOM 713 C CA . ASN A 1 96 ? 17.839 -3.943 -14.292 1.00 84.69 96 ASN A CA 1
ATOM 714 C C . ASN A 1 96 ? 16.750 -4.378 -15.295 1.00 84.69 96 ASN A C 1
ATOM 716 O O . ASN A 1 96 ? 16.313 -5.531 -15.247 1.00 84.69 96 ASN A O 1
ATOM 720 N N . PRO A 1 97 ? 16.303 -3.484 -16.195 1.00 72.12 97 PRO A N 1
ATOM 721 C CA . PRO A 1 97 ? 15.251 -3.796 -17.153 1.00 72.12 97 PRO A CA 1
ATOM 722 C C . PRO A 1 97 ? 15.691 -4.865 -18.175 1.00 72.12 97 PRO A C 1
ATOM 724 O O . PRO A 1 97 ? 16.893 -5.078 -18.375 1.00 72.12 97 PRO A O 1
ATOM 727 N N . PRO A 1 98 ? 14.725 -5.509 -18.851 1.00 71.19 98 PRO A N 1
ATOM 728 C CA . PRO A 1 98 ? 14.976 -6.524 -19.863 1.00 71.19 98 PRO A CA 1
ATOM 729 C C . PRO A 1 98 ? 15.075 -5.910 -21.276 1.00 71.19 98 PRO A C 1
ATOM 731 O O . PRO A 1 98 ? 14.653 -4.768 -21.467 1.00 71.19 98 PRO A O 1
ATOM 734 N N . PRO A 1 99 ? 15.486 -6.704 -22.285 1.00 69.19 99 PRO A N 1
ATOM 735 C CA . PRO A 1 99 ? 14.907 -6.765 -23.629 1.00 69.19 99 PRO A CA 1
ATOM 736 C C . PRO A 1 99 ? 14.259 -5.536 -24.308 1.00 69.19 99 PRO A C 1
ATOM 738 O O . PRO A 1 99 ? 13.108 -5.692 -24.735 1.00 69.19 99 PRO A O 1
ATOM 741 N N . PRO A 1 100 ? 14.897 -4.361 -24.496 1.00 69.00 100 PRO A N 1
ATOM 742 C CA . PRO A 1 100 ? 14.487 -3.454 -25.563 1.00 69.00 100 PRO A CA 1
ATOM 743 C C . PRO A 1 100 ? 14.565 -4.224 -26.900 1.00 69.00 100 PRO A C 1
ATOM 745 O O . PRO A 1 100 ? 15.589 -4.843 -27.188 1.00 69.00 100 PRO A O 1
ATOM 748 N N . PRO A 1 101 ? 13.496 -4.272 -27.715 1.00 69.19 101 PRO A N 1
ATOM 749 C CA . PRO A 1 101 ? 13.428 -5.216 -28.838 1.00 69.19 101 PRO A CA 1
ATOM 750 C C . PRO A 1 101 ? 14.468 -5.022 -29.954 1.00 69.19 101 PRO A C 1
ATOM 752 O O . PRO A 1 101 ? 14.579 -5.881 -30.829 1.00 69.19 101 PRO A O 1
ATOM 755 N N . ASP A 1 102 ? 15.165 -3.887 -29.971 1.00 80.75 102 ASP A N 1
ATOM 756 C CA . ASP A 1 102 ? 16.125 -3.458 -30.988 1.00 80.75 102 ASP A CA 1
ATOM 757 C C . ASP A 1 102 ? 17.599 -3.745 -30.647 1.00 80.75 102 ASP A C 1
ATOM 759 O O . ASP A 1 102 ? 18.433 -3.728 -31.554 1.00 80.75 102 ASP A O 1
ATOM 763 N N . ASP A 1 103 ? 17.914 -4.081 -29.393 1.00 70.06 103 ASP A N 1
ATOM 764 C CA . ASP A 1 103 ? 19.238 -4.550 -28.965 1.00 70.06 103 ASP A CA 1
ATOM 765 C C . ASP A 1 103 ? 19.068 -5.723 -27.978 1.00 70.06 103 ASP A C 1
ATOM 767 O O . ASP A 1 103 ? 18.663 -5.501 -26.839 1.00 70.06 103 ASP A O 1
ATOM 771 N N . PRO A 1 104 ? 19.335 -6.979 -28.385 1.00 71.06 104 PRO A N 1
ATOM 772 C CA . PRO A 1 104 ? 19.270 -8.138 -27.499 1.00 71.06 104 PRO A CA 1
ATOM 773 C C . PRO A 1 104 ? 20.575 -8.409 -26.723 1.00 71.06 104 PRO A C 1
ATOM 775 O O . PRO A 1 104 ? 20.590 -9.333 -25.910 1.00 71.06 104 PRO A O 1
ATOM 778 N N . ASP A 1 105 ? 21.654 -7.644 -26.937 1.00 75.75 105 ASP A N 1
ATOM 779 C CA . ASP A 1 105 ? 23.015 -7.949 -26.448 1.00 75.75 105 ASP A CA 1
ATOM 780 C C . ASP A 1 105 ? 23.559 -6.953 -25.393 1.00 75.75 105 ASP A C 1
ATOM 782 O O . ASP A 1 105 ? 24.635 -7.174 -24.827 1.00 75.75 105 ASP A O 1
ATOM 786 N N . ALA A 1 106 ? 22.846 -5.859 -25.102 1.00 72.69 106 ALA A N 1
ATOM 787 C CA . ALA A 1 106 ? 23.225 -4.890 -24.065 1.00 72.69 106 ALA A CA 1
ATOM 788 C C . ALA A 1 106 ? 23.187 -5.458 -22.611 1.00 72.69 106 ALA A C 1
ATOM 790 O O . ALA A 1 106 ? 22.828 -6.612 -22.378 1.00 72.69 106 ALA A O 1
ATOM 791 N N . PRO A 1 107 ? 23.612 -4.693 -21.581 1.00 65.19 107 PRO A N 1
ATOM 792 C CA . PRO A 1 107 ? 23.689 -5.199 -20.204 1.00 65.19 107 PRO A CA 1
ATOM 793 C C . PRO A 1 107 ? 22.308 -5.417 -19.552 1.00 65.19 107 PRO A C 1
ATOM 795 O O . PRO A 1 107 ? 21.672 -4.463 -19.103 1.00 65.19 107 PRO A O 1
ATOM 798 N N . TRP A 1 108 ? 21.869 -6.676 -19.457 1.00 67.69 108 TRP A N 1
ATOM 799 C CA . TRP A 1 108 ? 20.517 -7.028 -19.001 1.00 67.69 108 TRP A CA 1
ATOM 800 C C . TRP A 1 108 ? 20.351 -7.303 -17.512 1.00 67.69 108 TRP A C 1
ATOM 802 O O . TRP A 1 108 ? 21.266 -7.766 -16.829 1.00 67.69 108 TRP A O 1
ATOM 812 N N . GLY A 1 109 ? 19.120 -7.090 -17.047 1.00 78.62 109 GLY A N 1
ATOM 813 C CA . GLY A 1 109 ? 18.543 -7.844 -15.942 1.00 78.62 109 GLY A CA 1
ATOM 814 C C . GLY A 1 109 ? 17.263 -8.558 -16.358 1.00 78.62 109 GLY A C 1
ATOM 815 O O . GLY A 1 109 ? 16.832 -8.528 -17.511 1.00 78.62 109 GLY A O 1
ATOM 816 N N . ASP A 1 110 ? 16.660 -9.191 -15.368 1.00 86.12 110 ASP A N 1
ATOM 817 C CA . ASP A 1 110 ? 15.396 -9.922 -15.396 1.00 86.12 110 ASP A CA 1
ATOM 818 C C . ASP A 1 110 ? 14.236 -9.090 -14.821 1.00 86.12 110 ASP A C 1
ATOM 820 O O . ASP A 1 110 ? 13.183 -9.634 -14.485 1.00 86.12 110 ASP A O 1
ATOM 824 N N . GLY A 1 111 ? 14.420 -7.770 -14.700 1.00 91.56 111 GLY A N 1
ATOM 825 C CA . GLY A 1 111 ? 13.408 -6.861 -14.187 1.00 91.56 111 GLY A CA 1
ATOM 826 C C . GLY A 1 111 ? 12.121 -6.902 -15.010 1.00 91.56 111 GLY A C 1
ATOM 827 O O . GLY A 1 111 ? 12.122 -7.094 -16.226 1.00 91.56 111 GLY A O 1
ATOM 828 N N . ILE A 1 112 ? 10.997 -6.690 -14.337 1.00 92.75 112 ILE A N 1
ATOM 829 C CA . ILE A 1 112 ? 9.667 -6.726 -14.935 1.00 92.75 112 ILE A CA 1
ATOM 830 C C . ILE A 1 112 ? 9.140 -5.295 -15.031 1.00 92.75 112 ILE A C 1
ATOM 832 O O . ILE A 1 112 ? 9.205 -4.520 -14.076 1.00 92.75 112 ILE A O 1
ATOM 836 N N . PHE A 1 113 ? 8.609 -4.943 -16.200 1.00 93.19 113 PHE A N 1
ATOM 837 C CA . PHE A 1 113 ? 7.962 -3.663 -16.473 1.00 93.19 113 PHE A CA 1
ATOM 838 C C . PHE A 1 113 ? 6.698 -3.898 -17.298 1.00 93.19 113 PHE A C 1
ATOM 840 O O . PHE A 1 113 ? 6.743 -4.521 -18.361 1.00 93.19 113 PHE A O 1
ATOM 847 N N . TYR A 1 114 ? 5.574 -3.377 -16.819 1.00 94.00 114 TYR A N 1
ATOM 848 C CA . TYR A 1 114 ? 4.308 -3.368 -17.535 1.00 94.00 114 TYR A CA 1
ATOM 849 C C . TYR A 1 114 ? 4.046 -1.972 -18.109 1.00 94.00 114 TYR A C 1
ATOM 851 O O . TYR A 1 114 ? 4.083 -0.999 -17.357 1.00 94.00 114 TYR A O 1
ATOM 859 N N . PRO A 1 115 ? 3.738 -1.842 -19.413 1.00 93.06 115 PRO A N 1
ATOM 860 C CA . PRO A 1 115 ? 3.392 -0.550 -19.989 1.00 93.06 115 PRO A CA 1
ATOM 861 C C . PRO A 1 115 ? 2.063 -0.040 -19.421 1.00 93.06 115 PRO A C 1
ATOM 863 O O . PRO A 1 115 ? 1.155 -0.829 -19.145 1.00 93.06 115 PRO A O 1
ATOM 866 N N . ASP A 1 116 ? 1.906 1.284 -19.335 1.00 93.56 116 ASP A N 1
ATOM 867 C CA . ASP A 1 116 ? 0.708 1.937 -18.783 1.00 93.56 116 ASP A CA 1
ATOM 868 C C . ASP A 1 116 ? -0.603 1.437 -19.415 1.00 93.56 116 ASP A C 1
ATOM 870 O O . ASP A 1 116 ? -1.624 1.327 -18.740 1.00 93.56 116 ASP A O 1
ATOM 874 N N . SER A 1 117 ? -0.582 1.067 -20.700 1.00 95.88 117 SER A N 1
ATOM 875 C CA . SER A 1 117 ? -1.731 0.488 -21.406 1.00 95.88 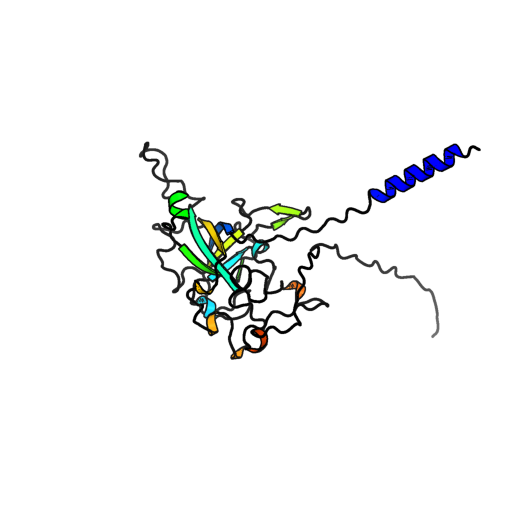117 SER A CA 1
ATOM 876 C C . SER A 1 117 ? -2.152 -0.886 -20.870 1.00 95.88 117 SER A C 1
ATOM 878 O O . SER A 1 117 ? -3.349 -1.173 -20.820 1.00 95.88 117 SER A O 1
ATOM 880 N N . ALA A 1 118 ? -1.210 -1.726 -20.432 1.00 96.12 118 ALA A N 1
ATOM 881 C CA . ALA A 1 118 ? -1.493 -3.013 -19.795 1.00 96.12 118 ALA A CA 1
ATOM 882 C C . ALA A 1 118 ? -2.002 -2.821 -18.356 1.00 96.12 118 ALA A C 1
ATOM 884 O O . ALA A 1 118 ? -2.948 -3.494 -17.941 1.00 96.12 118 ALA A O 1
ATOM 885 N N . VAL A 1 119 ? -1.431 -1.862 -17.616 1.00 96.19 119 VAL A N 1
ATOM 886 C CA . VAL A 1 119 ? -1.878 -1.505 -16.256 1.00 96.19 119 VAL A CA 1
ATOM 887 C C . VAL A 1 119 ? -3.314 -0.964 -16.296 1.00 96.19 119 VAL A C 1
ATOM 889 O O . VAL A 1 119 ? -4.192 -1.487 -15.608 1.00 96.19 119 VAL A O 1
ATOM 892 N N . ALA A 1 120 ? -3.584 0.019 -17.162 1.00 93.38 120 ALA A N 1
ATOM 893 C CA . ALA A 1 120 ? -4.891 0.662 -17.305 1.00 93.38 120 ALA A CA 1
ATOM 894 C C . ALA A 1 120 ? -5.982 -0.267 -17.870 1.00 93.38 120 ALA A C 1
ATOM 896 O O . ALA A 1 120 ? -7.152 -0.116 -17.525 1.00 93.38 120 ALA A O 1
ATOM 897 N N . SER A 1 121 ? -5.622 -1.248 -18.706 1.00 94.00 121 SER A N 1
ATOM 898 C CA . SER A 1 121 ? -6.564 -2.272 -19.194 1.00 94.00 121 SER A CA 1
ATOM 899 C C . SER A 1 121 ? -6.757 -3.453 -18.231 1.00 94.00 121 SER A C 1
ATOM 901 O O . SER A 1 121 ? -7.552 -4.348 -18.519 1.00 94.00 121 SER A O 1
ATOM 903 N N . GLY A 1 122 ? -6.068 -3.465 -17.083 1.00 93.69 122 GLY A N 1
ATOM 904 C CA . GLY A 1 122 ? -6.187 -4.521 -16.076 1.00 93.69 122 GLY A CA 1
ATOM 905 C C . GLY A 1 122 ? -5.551 -5.855 -16.478 1.00 93.69 122 GLY A C 1
ATOM 906 O O . GLY A 1 122 ? -5.955 -6.892 -15.958 1.00 93.69 122 GLY A O 1
ATOM 907 N N . GLN A 1 123 ? -4.575 -5.836 -17.389 1.00 95.75 123 GLN A N 1
ATOM 908 C CA . GLN A 1 123 ? -3.854 -7.026 -17.857 1.00 95.75 123 GLN A CA 1
ATOM 909 C C . GLN A 1 123 ? -2.687 -7.437 -16.942 1.00 95.75 123 GLN A C 1
ATOM 911 O O . GLN A 1 123 ? -2.109 -8.505 -17.138 1.00 95.75 123 GLN A O 1
ATOM 916 N N . THR A 1 124 ? -2.326 -6.613 -15.954 1.00 97.19 124 THR A N 1
ATOM 917 C CA . THR A 1 124 ? -1.242 -6.904 -15.002 1.00 97.19 124 THR A CA 1
ATOM 918 C C . THR A 1 124 ? -1.745 -7.652 -13.760 1.00 97.19 124 THR A C 1
ATOM 920 O O . THR A 1 124 ? -2.936 -7.575 -13.430 1.00 97.19 124 THR A O 1
ATOM 923 N N . PRO A 1 125 ? -0.869 -8.390 -13.043 1.00 98.12 125 PRO A N 1
ATOM 924 C CA . PRO A 1 125 ? -1.232 -9.038 -11.787 1.00 98.12 125 PRO A CA 1
ATOM 925 C C . PRO A 1 125 ? -1.821 -8.034 -10.795 1.00 98.12 125 PRO A C 1
ATOM 927 O O . PRO A 1 125 ? -1.279 -6.945 -10.585 1.00 98.12 125 PRO A O 1
ATOM 930 N N . SER A 1 126 ? -2.953 -8.405 -10.197 1.00 98.12 126 SER A N 1
ATOM 931 C CA . SER A 1 126 ? -3.718 -7.531 -9.314 1.00 98.12 126 SER A CA 1
ATOM 932 C C . SER A 1 126 ? -4.308 -8.271 -8.120 1.00 98.12 126 SER A C 1
ATOM 934 O O . SER A 1 126 ? -4.589 -9.472 -8.174 1.00 98.12 126 SER A O 1
ATOM 936 N N . VAL A 1 127 ? -4.475 -7.545 -7.017 1.00 98.38 127 VAL A N 1
ATOM 937 C CA . VAL A 1 127 ? -5.053 -8.057 -5.772 1.00 98.38 127 VAL A CA 1
ATOM 938 C C . VAL A 1 127 ? -5.861 -6.957 -5.092 1.00 98.38 127 VAL A C 1
ATOM 940 O O . VAL A 1 127 ? -5.411 -5.819 -4.993 1.00 98.38 127 VAL A O 1
ATOM 943 N N . VAL A 1 128 ? -7.062 -7.293 -4.616 1.00 98.12 128 VAL A N 1
ATOM 944 C CA . VAL A 1 128 ? -7.812 -6.426 -3.700 1.00 98.12 128 VAL A CA 1
ATOM 945 C C . VAL A 1 128 ? -7.427 -6.807 -2.279 1.00 98.12 128 VAL A C 1
ATOM 947 O O . VAL A 1 128 ? -7.680 -7.943 -1.870 1.00 98.12 128 VAL A O 1
ATOM 950 N N . VAL A 1 129 ? -6.820 -5.875 -1.548 1.00 97.31 129 VAL A N 1
ATOM 951 C CA . VAL A 1 129 ? -6.410 -6.026 -0.144 1.00 97.31 129 VAL A CA 1
ATOM 952 C C . VAL A 1 129 ? -7.316 -5.223 0.779 1.00 97.31 129 VAL A C 1
ATOM 954 O O . VAL A 1 129 ? -7.843 -4.191 0.367 1.00 97.31 129 VAL A O 1
ATOM 957 N N . LYS A 1 130 ? -7.451 -5.666 2.032 1.00 94.81 130 LYS A N 1
ATOM 958 C CA . LYS A 1 130 ? -7.979 -4.854 3.138 1.00 94.81 130 LYS A CA 1
ATOM 959 C C . LYS A 1 130 ? -6.819 -4.378 4.018 1.00 94.81 130 LYS A C 1
ATOM 961 O O . LYS A 1 130 ? -5.913 -5.161 4.309 1.00 94.81 130 LYS A O 1
ATOM 966 N N . ILE A 1 131 ? -6.832 -3.113 4.431 1.00 94.94 131 ILE A N 1
ATOM 967 C CA . ILE A 1 131 ? -5.819 -2.562 5.339 1.00 94.94 131 ILE A CA 1
ATOM 968 C C . ILE A 1 131 ? -6.130 -2.998 6.765 1.00 94.94 131 ILE A C 1
ATOM 970 O O . ILE A 1 131 ? -7.174 -2.643 7.318 1.00 94.94 131 ILE A O 1
ATOM 974 N N . THR A 1 132 ? -5.211 -3.761 7.350 1.00 92.75 132 THR A N 1
ATOM 975 C CA . THR A 1 132 ? -5.343 -4.322 8.703 1.00 92.75 132 THR A CA 1
ATOM 976 C C . THR A 1 132 ? -4.172 -3.980 9.614 1.00 92.75 132 THR A C 1
ATOM 978 O O . THR A 1 132 ? -4.277 -4.208 10.818 1.00 92.75 132 THR A O 1
ATOM 981 N N . ASP A 1 133 ? -3.073 -3.444 9.074 1.00 94.31 133 ASP A N 1
ATOM 982 C CA . ASP A 1 133 ? -1.824 -3.276 9.817 1.00 94.31 133 ASP A CA 1
ATOM 983 C C . ASP A 1 133 ? -1.081 -1.961 9.515 1.00 94.31 133 ASP A C 1
ATOM 985 O O . ASP A 1 133 ? -1.356 -1.264 8.532 1.00 94.31 133 ASP A O 1
ATOM 989 N N . LEU A 1 134 ? -0.109 -1.648 10.370 1.00 95.19 134 LEU A N 1
ATOM 990 C CA . LEU A 1 134 ? 0.805 -0.516 10.261 1.00 95.19 134 LEU A CA 1
ATOM 991 C C . LEU A 1 134 ? 2.192 -1.017 9.856 1.00 95.19 134 LEU A C 1
ATOM 993 O O . LEU A 1 134 ? 2.786 -1.830 10.557 1.00 95.19 134 LEU A O 1
ATOM 997 N N . CYS A 1 135 ? 2.771 -0.434 8.808 1.00 96.50 135 CYS A N 1
ATOM 998 C CA . CYS A 1 135 ? 4.211 -0.481 8.603 1.00 96.50 135 CYS A CA 1
ATOM 999 C C . CYS A 1 135 ? 4.856 0.771 9.244 1.00 96.50 135 CYS A C 1
ATOM 1001 O O . CYS A 1 135 ? 4.730 1.883 8.712 1.00 96.50 135 CYS A O 1
ATOM 1003 N N . PRO A 1 136 ? 5.542 0.647 10.399 1.00 91.44 136 PRO A N 1
ATOM 1004 C CA . PRO A 1 136 ? 5.835 1.781 11.287 1.00 91.44 136 PRO A CA 1
ATOM 1005 C C . PRO A 1 136 ? 6.951 2.724 10.805 1.00 91.44 136 PRO A C 1
ATOM 1007 O O . PRO A 1 136 ? 7.203 3.750 11.441 1.00 91.44 136 PRO A O 1
ATOM 1010 N N . GLY A 1 137 ? 7.659 2.385 9.724 1.00 83.56 137 GLY A N 1
ATOM 1011 C CA . GLY A 1 137 ? 8.730 3.204 9.134 1.00 83.56 137 GLY A CA 1
ATOM 1012 C C . GLY A 1 137 ? 10.052 3.241 9.907 1.00 83.56 137 GLY A C 1
ATOM 1013 O O . GLY A 1 137 ? 11.073 3.639 9.351 1.00 83.56 137 GLY A O 1
ATOM 1014 N N . ALA A 1 138 ? 10.074 2.800 11.165 1.00 77.94 138 ALA A N 1
ATOM 1015 C CA . ALA A 1 138 ? 11.298 2.688 11.947 1.00 77.94 138 ALA A CA 1
ATOM 1016 C C . ALA A 1 138 ? 12.170 1.522 11.440 1.00 77.94 138 ALA A C 1
ATOM 1018 O O . ALA A 1 138 ? 11.775 0.365 11.530 1.00 77.94 138 ALA A O 1
ATOM 1019 N N . GLY A 1 139 ? 13.372 1.833 10.944 1.00 69.19 139 GLY A N 1
ATOM 1020 C CA . GLY A 1 139 ? 14.404 0.841 10.614 1.00 69.19 139 GLY A CA 1
ATOM 1021 C C . GLY A 1 139 ? 14.405 0.288 9.182 1.00 69.19 139 GLY A C 1
ATOM 1022 O O . GLY A 1 139 ? 15.251 -0.551 8.890 1.00 69.19 139 GLY A O 1
ATOM 1023 N N . GLY A 1 140 ? 13.523 0.753 8.287 1.00 86.12 140 GLY A N 1
ATOM 1024 C CA . GLY A 1 140 ? 13.440 0.265 6.902 1.00 86.12 140 GLY A CA 1
ATOM 1025 C C . GLY A 1 140 ? 13.287 1.377 5.849 1.00 86.12 140 GLY A C 1
ATOM 1026 O O . GLY A 1 140 ? 12.766 2.447 6.166 1.00 86.12 140 GLY A O 1
ATOM 1027 N N . PRO A 1 141 ? 13.709 1.141 4.591 1.00 94.69 141 PRO A N 1
ATOM 1028 C CA . PRO A 1 141 ? 13.730 2.156 3.529 1.00 94.69 141 PRO A CA 1
ATOM 1029 C C . PRO A 1 141 ? 12.387 2.413 2.823 1.00 94.69 141 PRO A C 1
ATOM 1031 O O . PRO A 1 141 ? 12.308 3.326 2.002 1.00 94.69 141 PRO A O 1
ATOM 1034 N N . TRP A 1 142 ? 11.351 1.610 3.096 1.00 95.81 142 TRP A N 1
ATOM 1035 C CA . TRP A 1 142 ? 10.093 1.619 2.332 1.00 95.81 142 TRP A CA 1
ATOM 1036 C C . TRP A 1 142 ? 8.934 2.329 3.036 1.00 95.81 142 TRP A C 1
ATOM 1038 O O . TRP A 1 142 ? 8.189 3.079 2.408 1.00 95.81 142 TRP A O 1
ATOM 1048 N N . CYS A 1 143 ? 8.811 2.154 4.351 1.00 96.62 143 CYS A N 1
ATOM 1049 C CA . CYS A 1 143 ? 7.705 2.704 5.140 1.00 96.62 143 CYS A CA 1
ATOM 1050 C C . CYS A 1 143 ? 8.037 4.038 5.831 1.00 96.62 143 CYS A C 1
ATOM 1052 O O . CYS A 1 143 ? 7.254 4.526 6.644 1.00 96.62 143 CYS A O 1
ATOM 1054 N N . ASN A 1 144 ? 9.208 4.611 5.548 1.00 95.06 144 ASN A N 1
ATOM 1055 C CA . ASN A 1 144 ? 9.768 5.792 6.210 1.00 95.06 144 ASN A CA 1
ATOM 1056 C C . ASN A 1 144 ? 9.323 7.142 5.609 1.00 95.06 144 ASN A C 1
ATOM 1058 O O . ASN A 1 144 ? 9.804 8.179 6.064 1.00 95.06 144 ASN A O 1
ATOM 1062 N N . ALA A 1 145 ? 8.416 7.148 4.624 1.00 95.12 145 ALA A N 1
ATOM 1063 C CA . ALA A 1 145 ? 7.814 8.385 4.130 1.00 95.12 145 ALA A CA 1
ATOM 1064 C C . ALA A 1 145 ? 7.156 9.161 5.285 1.00 95.12 145 ALA A C 1
ATOM 1066 O O . ALA A 1 145 ? 6.492 8.575 6.149 1.00 95.12 145 ALA A O 1
ATOM 1067 N N . THR A 1 146 ? 7.365 10.475 5.321 1.00 92.94 146 THR A N 1
ATOM 1068 C CA . THR A 1 146 ? 7.035 11.321 6.471 1.00 92.94 146 THR A CA 1
ATOM 1069 C C . THR A 1 146 ? 6.619 12.723 6.045 1.00 92.94 146 THR A C 1
ATOM 1071 O O . THR A 1 146 ? 6.980 13.211 4.976 1.00 92.94 146 THR A O 1
ATOM 1074 N N . MET A 1 147 ? 5.895 13.398 6.932 1.00 90.75 147 MET A N 1
ATOM 1075 C CA . MET A 1 147 ? 5.801 14.850 6.919 1.00 90.75 147 MET A CA 1
ATOM 1076 C C . MET A 1 147 ? 6.965 15.427 7.728 1.00 90.75 147 MET A C 1
ATOM 1078 O O . MET A 1 147 ? 7.298 14.910 8.799 1.00 90.75 147 MET A O 1
ATOM 1082 N N . ASN A 1 148 ? 7.595 16.468 7.201 1.00 89.25 148 ASN A N 1
ATOM 1083 C CA . ASN A 1 148 ? 8.657 17.216 7.862 1.00 89.25 148 ASN A CA 1
ATOM 1084 C C . ASN A 1 148 ? 8.067 18.315 8.771 1.00 89.25 148 ASN A C 1
ATOM 1086 O O . ASN A 1 148 ? 6.920 18.723 8.573 1.00 89.25 148 ASN A O 1
ATOM 1090 N N . PRO A 1 149 ? 8.836 18.858 9.737 1.00 86.38 149 PRO A N 1
ATOM 1091 C CA . PRO A 1 149 ? 8.362 19.925 10.629 1.00 86.38 149 PRO A CA 1
ATOM 1092 C C . PRO A 1 149 ? 7.949 21.235 9.935 1.00 86.38 149 PRO A C 1
ATOM 1094 O O . PRO A 1 149 ? 7.270 22.055 10.545 1.00 86.38 149 PRO A O 1
ATOM 1097 N N . ASP A 1 150 ? 8.357 21.448 8.682 1.00 87.88 150 ASP A N 1
ATOM 1098 C CA . ASP A 1 150 ? 7.968 22.589 7.840 1.00 87.88 150 ASP A CA 1
ATOM 1099 C C . ASP A 1 150 ? 6.697 22.328 7.002 1.00 87.88 150 ASP A C 1
ATOM 1101 O O . ASP A 1 150 ? 6.296 23.173 6.202 1.00 87.88 150 ASP A O 1
ATOM 1105 N N . GLY A 1 151 ? 6.059 21.164 7.176 1.00 85.00 151 GLY A N 1
ATOM 1106 C CA . GLY A 1 151 ? 4.887 20.729 6.416 1.00 85.00 151 GLY A CA 1
ATOM 1107 C C . GLY A 1 151 ? 5.204 20.129 5.042 1.00 85.00 151 GLY A C 1
ATOM 1108 O O . GLY A 1 151 ? 4.283 19.691 4.352 1.00 85.00 151 GLY A O 1
ATOM 1109 N N . THR A 1 152 ? 6.476 20.069 4.626 1.00 90.69 152 THR A N 1
ATOM 1110 C CA . THR A 1 152 ? 6.855 19.383 3.381 1.00 90.69 152 THR A CA 1
ATOM 1111 C C . THR A 1 152 ? 6.732 17.866 3.532 1.00 90.69 152 THR A C 1
ATOM 1113 O O . THR A 1 152 ? 6.859 17.314 4.625 1.00 90.69 152 THR A O 1
ATOM 1116 N N . LEU A 1 153 ? 6.470 17.171 2.425 1.00 93.56 153 LEU A N 1
ATOM 1117 C CA . LEU A 1 153 ? 6.389 15.713 2.399 1.00 93.56 153 LEU A CA 1
ATOM 1118 C C . LEU A 1 153 ? 7.695 15.125 1.862 1.00 93.56 153 LEU A C 1
ATOM 1120 O O . LEU A 1 153 ? 8.158 15.512 0.789 1.00 93.56 153 LEU A O 1
ATOM 1124 N N . ALA A 1 154 ? 8.258 14.164 2.589 1.00 94.50 154 ALA A N 1
ATOM 1125 C CA . ALA A 1 154 ? 9.381 13.350 2.151 1.00 94.50 154 ALA A CA 1
ATOM 1126 C C . ALA A 1 154 ? 8.888 11.928 1.856 1.00 94.50 154 ALA A C 1
ATOM 1128 O O . ALA A 1 154 ? 8.290 11.276 2.714 1.00 94.50 154 ALA A O 1
ATOM 1129 N N . GLY A 1 155 ? 9.131 11.455 0.635 1.00 95.94 155 GLY A N 1
ATOM 1130 C CA . GLY A 1 155 ? 8.869 10.070 0.257 1.00 95.94 155 GLY A CA 1
ATOM 1131 C C . GLY A 1 155 ? 9.861 9.086 0.877 1.00 95.94 155 GLY A C 1
ATOM 1132 O O . GLY A 1 155 ? 10.819 9.468 1.549 1.00 95.94 155 GLY A O 1
ATOM 1133 N N . ASN A 1 156 ? 9.622 7.804 0.624 1.00 96.81 156 ASN A N 1
ATOM 1134 C CA . ASN A 1 156 ? 10.533 6.720 0.976 1.00 96.81 156 ASN A CA 1
ATOM 1135 C C . ASN A 1 156 ? 11.784 6.697 0.072 1.00 96.81 156 ASN A C 1
ATOM 1137 O O . ASN A 1 156 ? 12.010 7.629 -0.702 1.00 96.81 156 ASN A O 1
ATOM 1141 N N . GLN A 1 157 ? 12.609 5.643 0.128 1.00 96.56 157 GLN A N 1
ATOM 1142 C CA . GLN A 1 157 ? 13.841 5.563 -0.682 1.00 96.56 157 GLN A CA 1
ATOM 1143 C C . GLN A 1 157 ? 13.610 5.692 -2.208 1.00 96.56 157 GLN A C 1
ATOM 1145 O O . GLN A 1 157 ? 14.524 6.104 -2.920 1.00 96.56 157 GLN A O 1
ATOM 1150 N N . LEU A 1 158 ? 12.408 5.394 -2.714 1.00 96.88 158 LEU A N 1
ATOM 1151 C CA . LEU A 1 158 ? 12.028 5.571 -4.127 1.00 96.88 158 LEU A CA 1
ATOM 1152 C C . LEU A 1 158 ? 11.191 6.843 -4.371 1.00 96.88 158 LEU A C 1
ATOM 1154 O O . LEU A 1 158 ? 10.617 7.018 -5.441 1.00 96.88 158 LEU A O 1
ATOM 1158 N N . GLY A 1 159 ? 11.098 7.735 -3.382 1.00 96.62 159 GLY A N 1
ATOM 1159 C CA . GLY A 1 159 ? 10.322 8.974 -3.451 1.00 96.62 159 GLY A CA 1
ATOM 1160 C C . GLY A 1 159 ? 8.811 8.799 -3.268 1.00 96.62 159 GLY A C 1
ATOM 1161 O O . GLY A 1 159 ? 8.087 9.793 -3.319 1.00 96.62 159 GLY A O 1
ATOM 1162 N N . SER A 1 160 ? 8.312 7.584 -3.011 1.00 97.06 160 SER A N 1
ATOM 1163 C CA . SER A 1 160 ? 6.874 7.355 -2.832 1.00 97.06 160 SER A CA 1
ATOM 1164 C C . SER A 1 160 ? 6.390 7.797 -1.452 1.00 97.06 160 SER A C 1
ATOM 1166 O O . SER A 1 160 ? 7.002 7.477 -0.433 1.00 97.06 160 SER A O 1
ATOM 1168 N N . LEU A 1 161 ? 5.258 8.503 -1.412 1.00 96.75 161 LEU A N 1
ATOM 1169 C CA . LEU A 1 161 ? 4.568 8.901 -0.177 1.00 96.75 161 LEU A CA 1
ATOM 1170 C C . LEU A 1 161 ? 3.733 7.763 0.429 1.00 96.75 161 LEU A C 1
ATOM 1172 O O . LEU A 1 161 ? 3.491 7.737 1.637 1.00 96.75 161 LEU A O 1
ATOM 1176 N N . VAL A 1 162 ? 3.300 6.835 -0.425 1.00 97.88 162 VAL A N 1
ATOM 1177 C CA . VAL A 1 162 ? 2.453 5.691 -0.085 1.00 97.88 162 VAL A CA 1
ATOM 1178 C C . VAL A 1 162 ? 3.242 4.413 -0.311 1.00 97.88 162 VAL A C 1
ATOM 1180 O O . VAL A 1 162 ? 3.902 4.236 -1.342 1.00 97.88 162 VAL A O 1
ATOM 1183 N N . HIS A 1 163 ? 3.162 3.511 0.652 1.00 98.25 163 HIS A N 1
ATOM 1184 C CA . HIS A 1 163 ? 3.755 2.197 0.560 1.00 98.25 163 HIS A CA 1
ATOM 1185 C C . HIS A 1 163 ? 2.872 1.171 1.266 1.00 98.25 163 HIS A C 1
ATOM 1187 O O . HIS A 1 163 ? 2.459 1.375 2.410 1.00 98.25 163 HIS A O 1
ATOM 1193 N N . PHE A 1 164 ? 2.607 0.079 0.556 1.00 98.62 164 PHE A N 1
ATOM 1194 C CA . PHE A 1 164 ? 1.876 -1.079 1.047 1.00 98.62 164 PHE A CA 1
ATOM 1195 C C . PHE A 1 164 ? 2.883 -2.196 1.338 1.00 98.62 164 PHE A C 1
ATOM 1197 O O . PHE A 1 164 ? 3.728 -2.487 0.494 1.00 98.62 164 PHE A O 1
ATOM 1204 N N . ASP A 1 165 ? 2.760 -2.860 2.481 1.00 98.06 165 ASP A N 1
ATOM 1205 C CA . ASP A 1 165 ? 3.488 -4.101 2.751 1.00 98.06 165 ASP A CA 1
ATOM 1206 C C . ASP A 1 165 ? 2.483 -5.256 2.712 1.00 98.06 165 ASP A C 1
ATOM 1208 O O . ASP A 1 165 ? 1.541 -5.298 3.507 1.00 98.06 165 ASP A O 1
ATOM 1212 N N . LEU A 1 166 ? 2.589 -6.138 1.718 1.00 98.44 166 LEU A N 1
ATOM 1213 C CA . LEU A 1 166 ? 1.599 -7.185 1.463 1.00 98.44 166 LEU A CA 1
ATOM 1214 C C . LEU A 1 166 ? 1.790 -8.364 2.415 1.00 98.44 166 LEU A C 1
ATOM 1216 O O . LEU A 1 166 ? 2.899 -8.878 2.533 1.00 98.44 166 LEU A O 1
ATOM 1220 N N . ALA A 1 167 ? 0.714 -8.868 3.018 1.00 97.38 167 ALA A N 1
ATOM 1221 C CA . ALA A 1 167 ? 0.767 -10.120 3.769 1.00 97.38 167 ALA A CA 1
ATOM 1222 C C . ALA A 1 167 ? 0.942 -11.308 2.798 1.00 97.38 167 ALA A C 1
ATOM 1224 O O . ALA A 1 167 ? -0.034 -11.904 2.330 1.00 97.38 167 ALA A O 1
ATOM 1225 N N . TRP A 1 168 ? 2.193 -11.617 2.446 1.00 96.94 168 TRP A N 1
ATOM 1226 C CA . TRP A 1 168 ? 2.572 -12.651 1.483 1.00 96.94 168 TRP A CA 1
ATOM 1227 C C . TRP A 1 168 ? 3.920 -13.301 1.871 1.00 96.94 168 TRP A C 1
ATOM 1229 O O . TRP A 1 168 ? 4.840 -12.594 2.293 1.00 96.94 168 TRP A O 1
ATOM 1239 N N . PRO A 1 169 ? 4.079 -14.634 1.728 1.00 94.62 169 PRO A N 1
ATOM 1240 C CA . PRO A 1 169 ? 3.108 -15.602 1.206 1.00 94.62 169 PRO A CA 1
ATOM 1241 C C . PRO A 1 169 ? 1.880 -15.781 2.113 1.00 94.62 169 PRO A C 1
ATOM 1243 O O . PRO A 1 169 ? 1.974 -15.737 3.335 1.00 94.62 169 PRO A O 1
ATOM 1246 N N . SER A 1 170 ? 0.712 -15.981 1.498 1.00 91.31 170 SER A N 1
ATOM 1247 C CA . SER A 1 170 ? -0.570 -16.188 2.184 1.00 91.31 170 SER A CA 1
ATOM 1248 C C . SER A 1 170 ? -1.453 -17.127 1.368 1.00 91.31 170 SER A C 1
ATOM 1250 O O . SER A 1 170 ? -1.462 -17.065 0.141 1.00 91.31 170 SER A O 1
ATOM 1252 N N . VAL A 1 171 ? -2.264 -17.953 2.038 1.00 90.56 171 VAL A N 1
ATOM 1253 C CA . VAL A 1 171 ? -3.236 -18.860 1.393 1.00 90.56 171 VAL A CA 1
ATOM 1254 C C . VAL A 1 171 ? -4.266 -18.133 0.515 1.00 90.56 171 VAL A C 1
ATOM 1256 O O . VAL A 1 171 ? -4.897 -18.745 -0.347 1.00 90.56 171 VAL A O 1
ATOM 1259 N N . ALA A 1 172 ? -4.443 -16.825 0.714 1.00 93.19 172 ALA A N 1
ATOM 1260 C CA . ALA A 1 172 ? -5.432 -16.012 0.016 1.00 93.19 172 ALA A CA 1
ATOM 1261 C C . ALA A 1 172 ? -4.956 -15.420 -1.322 1.00 93.19 172 ALA A C 1
ATOM 1263 O O . ALA A 1 172 ? -5.780 -14.990 -2.150 1.00 93.19 172 ALA A O 1
ATOM 1264 N N . ILE A 1 173 ? -3.637 -15.360 -1.516 1.00 96.19 173 ILE A N 1
ATOM 1265 C CA . ILE A 1 173 ? -2.962 -14.687 -2.625 1.00 96.19 173 ILE A CA 1
ATOM 1266 C C . ILE A 1 173 ? -2.166 -15.751 -3.392 1.00 96.19 173 ILE A C 1
ATOM 1268 O O . ILE A 1 173 ? -1.350 -16.435 -2.783 1.00 96.19 173 ILE A O 1
ATOM 1272 N N . PRO A 1 174 ? -2.372 -15.928 -4.710 1.00 95.38 174 PRO A N 1
ATOM 1273 C CA . PRO A 1 174 ? -1.612 -16.911 -5.475 1.00 95.38 174 PRO A CA 1
ATOM 1274 C C . PRO A 1 174 ? -0.099 -16.691 -5.354 1.00 95.38 174 PRO A C 1
ATOM 1276 O O . PRO A 1 174 ? 0.369 -15.554 -5.396 1.00 95.38 174 PRO A O 1
ATOM 1279 N N . ASN A 1 175 ? 0.679 -17.775 -5.306 1.00 94.62 175 ASN A N 1
ATOM 1280 C CA . ASN A 1 175 ? 2.146 -17.694 -5.348 1.00 94.62 175 ASN A CA 1
ATOM 1281 C C . ASN A 1 175 ? 2.655 -17.001 -6.626 1.00 94.62 175 ASN A C 1
ATOM 1283 O O . ASN A 1 175 ? 3.738 -16.442 -6.622 1.00 94.62 175 ASN A O 1
ATOM 1287 N N . SER A 1 176 ? 1.857 -17.002 -7.700 1.00 94.44 176 SER A N 1
ATOM 1288 C CA . SER A 1 176 ? 2.130 -16.307 -8.961 1.00 94.44 176 SER A CA 1
ATOM 1289 C C . SER A 1 176 ? 1.685 -14.836 -8.982 1.00 94.44 176 SER A C 1
ATOM 1291 O O . SER A 1 176 ? 1.577 -14.264 -10.065 1.00 94.44 176 SER A O 1
ATOM 1293 N N . PHE A 1 177 ? 1.317 -14.239 -7.839 1.00 96.94 177 PHE A N 1
ATOM 1294 C CA . PHE A 1 177 ? 0.960 -12.816 -7.783 1.00 96.94 177 PHE A CA 1
ATOM 1295 C C . PHE A 1 177 ? 2.177 -11.933 -8.073 1.00 96.94 177 PHE A C 1
ATOM 1297 O O . PHE A 1 177 ? 2.076 -11.044 -8.912 1.00 96.94 177 PHE A O 1
ATOM 1304 N N . PHE A 1 178 ? 3.312 -12.224 -7.432 1.00 96.94 178 PHE A N 1
ATOM 1305 C CA . PHE A 1 178 ? 4.615 -11.729 -7.855 1.00 96.94 178 PHE A CA 1
ATOM 1306 C C . PHE A 1 178 ? 5.143 -12.672 -8.951 1.00 96.94 178 PHE A C 1
ATOM 1308 O O . PHE A 1 178 ? 5.389 -13.846 -8.668 1.00 96.94 178 PHE A O 1
ATOM 1315 N N . PRO A 1 179 ? 5.234 -12.224 -10.215 1.00 94.88 179 PRO A N 1
ATOM 1316 C CA . PRO A 1 179 ? 5.801 -13.015 -11.301 1.00 94.88 179 PRO A CA 1
ATOM 1317 C C . PRO A 1 179 ? 7.333 -12.984 -11.249 1.00 94.88 179 PRO A C 1
ATOM 1319 O O . PRO A 1 179 ? 7.912 -12.093 -10.637 1.00 94.88 179 PRO A O 1
ATOM 1322 N N . GLY A 1 180 ? 7.967 -13.928 -11.946 1.00 90.69 180 GLY A N 1
ATOM 1323 C CA . GLY A 1 180 ? 9.415 -14.151 -11.929 1.00 90.69 180 GLY A CA 1
ATOM 1324 C C . GLY A 1 180 ? 9.767 -15.522 -11.354 1.00 90.69 180 GLY A C 1
ATOM 1325 O O . GLY A 1 180 ? 8.881 -16.330 -11.063 1.00 90.69 180 GLY A O 1
ATOM 1326 N N . ASP A 1 181 ? 11.061 -15.791 -11.218 1.00 89.50 181 ASP A N 1
ATOM 1327 C CA . ASP A 1 181 ? 11.618 -16.997 -10.590 1.00 89.50 181 ASP A CA 1
ATOM 1328 C C . ASP A 1 181 ? 12.227 -16.735 -9.197 1.00 89.50 181 ASP A C 1
ATOM 1330 O O . ASP A 1 181 ? 12.577 -17.680 -8.486 1.00 89.50 181 ASP A O 1
ATOM 1334 N N . HIS A 1 182 ? 12.297 -15.468 -8.782 1.00 92.06 182 HIS A N 1
ATOM 1335 C CA . HIS A 1 182 ? 12.812 -15.013 -7.495 1.00 92.06 182 HIS A CA 1
ATOM 1336 C C . HIS A 1 182 ? 12.044 -13.777 -6.985 1.00 92.06 182 HIS A C 1
ATOM 1338 O O . HIS A 1 182 ? 11.145 -13.258 -7.647 1.00 92.06 182 HIS A O 1
ATOM 1344 N N . ASP A 1 183 ? 12.384 -13.321 -5.778 1.00 94.44 183 ASP A N 1
ATOM 1345 C CA . ASP A 1 183 ? 11.819 -12.115 -5.173 1.00 94.44 183 ASP A CA 1
ATOM 1346 C C . ASP A 1 183 ? 12.647 -10.868 -5.534 1.00 94.44 183 ASP A C 1
ATOM 1348 O O . ASP A 1 183 ? 13.814 -10.749 -5.159 1.00 94.44 183 ASP A O 1
ATOM 1352 N N . TYR A 1 184 ? 12.016 -9.920 -6.231 1.00 95.12 184 TYR A N 1
ATOM 1353 C CA . TYR A 1 184 ? 12.590 -8.620 -6.598 1.00 95.12 184 TYR A CA 1
ATOM 1354 C C . TYR A 1 184 ? 12.619 -7.606 -5.432 1.00 95.12 184 TYR A C 1
ATOM 1356 O O . TYR A 1 184 ? 13.106 -6.482 -5.590 1.00 95.12 184 TYR A O 1
ATOM 1364 N N . GLY A 1 185 ? 12.078 -7.968 -4.264 1.00 95.31 185 GLY A N 1
ATOM 1365 C CA . GLY A 1 185 ? 12.123 -7.235 -2.998 1.00 95.31 185 GLY A CA 1
ATOM 1366 C C . GLY A 1 185 ? 11.166 -6.045 -2.906 1.00 95.31 185 GLY A C 1
ATOM 1367 O O . GLY A 1 185 ? 10.491 -5.877 -1.892 1.00 95.31 185 GLY A O 1
ATOM 1368 N N . VAL A 1 186 ? 11.082 -5.211 -3.946 1.00 97.19 186 VAL A N 1
ATOM 1369 C CA . VAL A 1 186 ? 10.147 -4.078 -4.013 1.00 97.19 186 VAL A CA 1
ATOM 1370 C C . VAL A 1 186 ? 9.614 -3.876 -5.427 1.00 97.19 186 VAL A C 1
ATOM 1372 O O . VAL A 1 186 ? 10.331 -4.004 -6.419 1.00 97.19 186 VAL A O 1
ATOM 1375 N N . TRP A 1 187 ? 8.340 -3.508 -5.497 1.00 98.31 187 TRP A N 1
ATOM 1376 C CA . TRP A 1 187 ? 7.602 -3.215 -6.718 1.00 98.31 187 TRP A CA 1
ATOM 1377 C C . TRP A 1 187 ? 7.088 -1.775 -6.709 1.00 98.31 187 TRP A C 1
ATOM 1379 O O . TRP A 1 187 ? 6.707 -1.251 -5.664 1.00 98.31 187 TRP A O 1
ATOM 1389 N N . ASN A 1 188 ? 7.005 -1.154 -7.882 1.00 98.38 188 ASN A N 1
ATOM 1390 C CA . ASN A 1 188 ? 6.094 -0.039 -8.122 1.00 98.38 188 ASN A CA 1
ATOM 1391 C C . ASN A 1 188 ? 4.705 -0.607 -8.418 1.00 98.38 188 ASN A C 1
ATOM 1393 O O . ASN A 1 188 ? 4.576 -1.576 -9.179 1.00 98.38 188 ASN A O 1
ATOM 1397 N N . VAL A 1 189 ? 3.672 0.013 -7.850 1.00 98.69 189 VAL A N 1
ATOM 1398 C CA . VAL A 1 189 ? 2.274 -0.375 -8.051 1.00 98.69 189 VAL A CA 1
ATOM 1399 C C . VAL A 1 189 ? 1.385 0.840 -8.250 1.00 98.69 189 VAL A C 1
ATOM 1401 O O . VAL A 1 189 ? 1.540 1.849 -7.563 1.00 98.69 189 VAL A O 1
ATOM 1404 N N . SER A 1 190 ? 0.384 0.708 -9.116 1.00 98.38 190 SER A N 1
ATOM 1405 C CA . SER A 1 190 ? -0.768 1.607 -9.079 1.00 98.38 190 SER A CA 1
ATOM 1406 C C . SER A 1 190 ? -1.784 1.064 -8.079 1.00 98.38 190 SER A C 1
ATOM 1408 O O . SER A 1 190 ? -2.024 -0.149 -8.052 1.00 98.38 190 SER A O 1
ATOM 1410 N N . TYR A 1 191 ? -2.408 1.944 -7.303 1.00 98.19 191 TYR A N 1
ATOM 1411 C CA . TYR A 1 191 ? -3.473 1.594 -6.368 1.00 98.19 191 TYR A CA 1
ATOM 1412 C C . TYR A 1 191 ? -4.730 2.426 -6.627 1.00 98.19 191 TYR A C 1
ATOM 1414 O O . TYR A 1 191 ? -4.646 3.581 -7.045 1.00 98.19 191 TYR A O 1
ATOM 1422 N N . ALA A 1 192 ? -5.890 1.845 -6.330 1.00 97.00 192 ALA A N 1
ATOM 1423 C CA . ALA A 1 192 ? -7.165 2.552 -6.267 1.00 97.00 192 ALA A CA 1
ATOM 1424 C C . ALA A 1 192 ? -7.996 2.036 -5.087 1.00 97.00 192 ALA A C 1
ATOM 1426 O O . ALA A 1 192 ? -8.065 0.827 -4.854 1.00 97.00 192 ALA A O 1
ATOM 1427 N N . ALA A 1 193 ? -8.622 2.944 -4.345 1.00 95.38 193 ALA A N 1
ATOM 1428 C CA . ALA A 1 193 ? -9.608 2.639 -3.323 1.00 95.38 193 ALA A CA 1
ATOM 1429 C C . ALA A 1 193 ? -10.844 2.043 -3.995 1.00 95.38 193 ALA A C 1
ATOM 1431 O O . ALA A 1 193 ? -11.343 2.546 -5.003 1.00 95.38 193 ALA A O 1
ATOM 1432 N N . VAL A 1 194 ? -11.328 0.942 -3.439 1.00 95.12 194 VAL A N 1
ATOM 1433 C CA . VAL A 1 194 ? -12.470 0.191 -3.955 1.00 95.12 194 VAL A CA 1
ATOM 1434 C C . VAL A 1 194 ? -13.335 -0.244 -2.786 1.00 95.12 194 VAL A C 1
ATOM 1436 O O . VAL A 1 194 ? -12.807 -0.461 -1.698 1.00 95.12 194 VAL A O 1
ATOM 1439 N N . SER A 1 195 ? -14.640 -0.424 -2.999 1.00 93.12 195 SER A N 1
ATOM 1440 C CA . SER A 1 195 ? -15.492 -1.015 -1.962 1.00 93.12 195 SER A CA 1
ATOM 1441 C C . SER A 1 195 ? -14.969 -2.386 -1.556 1.00 93.12 195 SER A C 1
ATOM 1443 O O . SER A 1 195 ? -14.610 -3.220 -2.404 1.00 93.12 195 SER A O 1
ATOM 1445 N N . CYS A 1 196 ? -14.971 -2.629 -0.248 1.00 91.25 196 CYS A N 1
ATOM 1446 C CA . CYS A 1 196 ? -14.637 -3.916 0.328 1.00 91.25 196 CYS A CA 1
ATOM 1447 C C . CYS A 1 196 ? -15.559 -5.050 -0.140 1.00 91.25 196 CYS A C 1
ATOM 1449 O O . CYS A 1 196 ? -15.169 -6.204 0.001 1.00 91.25 196 CYS A O 1
ATOM 1451 N N . ASP A 1 197 ? -16.686 -4.793 -0.815 1.00 92.62 197 ASP A N 1
ATOM 1452 C CA . ASP A 1 197 ? -17.430 -5.840 -1.534 1.00 92.62 197 ASP A CA 1
ATOM 1453 C C . ASP A 1 197 ? -16.590 -6.577 -2.599 1.00 92.62 197 ASP A C 1
ATOM 1455 O O . ASP A 1 197 ? -16.886 -7.727 -2.930 1.00 92.62 197 ASP A O 1
ATOM 1459 N N . ARG A 1 198 ? -15.496 -5.971 -3.087 1.00 95.88 198 ARG A N 1
ATOM 1460 C CA . ARG A 1 198 ? -14.511 -6.622 -3.974 1.00 95.88 198 ARG A CA 1
ATOM 1461 C C . ARG A 1 198 ? -13.443 -7.442 -3.233 1.00 95.88 198 ARG A C 1
ATOM 1463 O O . ARG A 1 198 ? -12.685 -8.169 -3.878 1.00 95.88 198 ARG A O 1
ATOM 1470 N N . TRP A 1 199 ? -13.342 -7.332 -1.908 1.00 95.69 199 TRP A N 1
ATOM 1471 C CA . TRP A 1 199 ? -12.366 -8.061 -1.096 1.00 95.69 199 TRP A CA 1
ATOM 1472 C C . TRP A 1 199 ? -12.855 -9.481 -0.785 1.00 95.69 199 TRP A C 1
ATOM 1474 O O . TRP A 1 199 ? -13.978 -9.682 -0.326 1.00 95.69 199 TRP A O 1
ATOM 1484 N N . LYS A 1 200 ? -11.991 -10.489 -0.978 1.00 95.12 200 LYS A N 1
ATOM 1485 C CA . LYS A 1 200 ? -12.362 -11.912 -0.821 1.00 95.12 200 LYS A CA 1
ATOM 1486 C C . LYS A 1 200 ? -12.920 -12.262 0.568 1.00 95.12 200 LYS A C 1
ATOM 1488 O O . LYS A 1 200 ? -13.735 -13.173 0.668 1.00 95.12 200 LYS A O 1
ATOM 1493 N N . GLY A 1 201 ? -12.489 -11.557 1.616 1.00 91.50 201 GLY A N 1
ATOM 1494 C CA . GLY A 1 201 ? -12.935 -11.785 2.995 1.00 91.50 201 GLY A CA 1
ATOM 1495 C C . GLY A 1 201 ? -14.284 -11.159 3.351 1.00 91.50 201 GLY A C 1
ATOM 1496 O O . GLY A 1 201 ? -14.789 -11.403 4.439 1.00 91.50 201 GLY A O 1
ATOM 1497 N N . ASN A 1 202 ? -14.906 -10.381 2.461 1.00 89.50 202 ASN A N 1
ATOM 1498 C CA . ASN A 1 202 ? -16.075 -9.563 2.797 1.00 89.50 202 ASN A CA 1
ATOM 1499 C C . ASN A 1 202 ? -17.329 -10.348 3.224 1.00 89.50 202 ASN A C 1
ATOM 1501 O O . ASN A 1 202 ? -18.167 -9.836 3.967 1.00 89.50 202 ASN A O 1
ATOM 1505 N N . ALA A 1 203 ? -17.469 -11.592 2.766 1.00 87.69 203 ALA A N 1
ATOM 1506 C CA . ALA A 1 203 ? -18.558 -12.469 3.191 1.00 87.69 203 ALA A CA 1
ATOM 1507 C C . ALA A 1 203 ? -18.326 -13.073 4.592 1.00 87.69 203 ALA A C 1
ATOM 1509 O O . ALA A 1 203 ? -19.287 -13.457 5.261 1.00 87.69 203 ALA A O 1
ATOM 1510 N N . ASP A 1 204 ? -17.077 -13.143 5.059 1.00 87.19 204 ASP A N 1
ATOM 1511 C CA . ASP A 1 204 ? -16.723 -13.726 6.350 1.00 87.19 204 ASP A CA 1
ATOM 1512 C C . ASP A 1 204 ? -16.848 -12.674 7.462 1.00 87.19 204 ASP A C 1
ATOM 1514 O O . ASP A 1 204 ? -16.025 -11.767 7.596 1.00 87.19 204 ASP A O 1
ATOM 1518 N N . GLN A 1 205 ? -17.901 -12.802 8.277 1.00 79.31 205 GLN A N 1
ATOM 1519 C CA . GLN A 1 205 ? -18.192 -11.859 9.363 1.00 79.31 205 GLN A CA 1
ATOM 1520 C C . GLN A 1 205 ? -17.057 -11.768 10.396 1.00 79.31 205 GLN A C 1
ATOM 1522 O O . GLN A 1 205 ? -16.817 -10.688 10.934 1.00 79.31 205 GLN A O 1
ATOM 1527 N N . GLY A 1 206 ? -16.314 -12.857 10.619 1.00 78.31 206 GLY A N 1
ATOM 1528 C CA . GLY A 1 206 ? -15.160 -12.844 11.516 1.00 78.31 206 GLY A CA 1
ATOM 1529 C C . GLY A 1 206 ? -13.919 -12.202 10.890 1.00 78.31 206 GLY A C 1
ATOM 1530 O O . GLY A 1 206 ? -13.042 -11.763 11.619 1.00 78.31 206 GLY A O 1
ATOM 1531 N N . ALA A 1 207 ? -13.830 -12.099 9.560 1.00 83.75 207 ALA A N 1
ATOM 1532 C CA . ALA A 1 207 ? -12.709 -11.449 8.874 1.00 83.75 207 ALA A CA 1
ATOM 1533 C C . ALA A 1 207 ? -12.917 -9.943 8.642 1.00 83.75 207 ALA A C 1
ATOM 1535 O O . ALA A 1 207 ? -11.943 -9.196 8.560 1.00 83.75 207 ALA A O 1
ATOM 1536 N N . VAL A 1 208 ? -14.167 -9.478 8.529 1.00 78.31 208 VAL A N 1
ATOM 1537 C CA . VAL A 1 208 ? -14.473 -8.055 8.270 1.00 78.31 208 VAL A CA 1
ATOM 1538 C C . VAL A 1 208 ? -14.375 -7.144 9.494 1.00 78.31 208 VAL A C 1
ATOM 1540 O O . VAL A 1 208 ? -14.434 -5.931 9.302 1.00 78.31 208 VAL A O 1
ATOM 1543 N N . GLY A 1 209 ? -14.212 -7.703 10.698 1.00 64.50 209 GLY A N 1
ATOM 1544 C CA . GLY A 1 209 ? -14.172 -6.968 11.969 1.00 64.50 209 GLY A CA 1
ATOM 1545 C C . GLY A 1 209 ? -15.451 -7.069 12.806 1.00 64.50 209 GLY A C 1
ATOM 1546 O O . GLY A 1 209 ? -15.504 -6.488 13.877 1.00 64.50 209 GLY A O 1
ATOM 1547 N N . SER A 1 210 ? -16.473 -7.810 12.363 1.00 55.25 210 SER A N 1
ATOM 1548 C CA . SER A 1 210 ? -17.723 -7.990 13.114 1.00 55.25 210 SER A CA 1
ATOM 1549 C C . SER A 1 210 ? -17.729 -9.309 13.890 1.00 55.25 210 SER A C 1
ATOM 1551 O O . SER A 1 210 ? -18.479 -10.232 13.557 1.00 55.25 210 SER A O 1
ATOM 1553 N N . ASP A 1 211 ? -16.876 -9.402 14.909 1.00 56.84 211 ASP A N 1
ATOM 1554 C CA . ASP A 1 211 ? -16.862 -10.528 15.845 1.00 56.84 211 ASP A CA 1
ATOM 1555 C C . ASP A 1 211 ? -17.650 -10.177 17.118 1.00 56.84 211 ASP A C 1
ATOM 1557 O O . ASP A 1 211 ? -17.348 -9.203 17.812 1.00 56.84 211 ASP A O 1
ATOM 1561 N N . TRP A 1 212 ? -18.687 -10.965 17.413 1.00 51.28 212 TRP A N 1
ATOM 1562 C CA . TRP A 1 212 ? -19.547 -10.763 18.583 1.00 51.28 212 TRP A CA 1
ATOM 1563 C C . TRP A 1 212 ? -18.833 -11.085 19.896 1.00 51.28 212 TRP A C 1
ATOM 1565 O O . TRP A 1 212 ? -19.147 -10.465 20.916 1.00 51.28 212 TRP A O 1
ATOM 1575 N N . ASP A 1 213 ? -17.859 -11.999 19.876 1.00 55.69 213 ASP A N 1
ATOM 1576 C CA . ASP A 1 213 ? -17.141 -12.419 21.084 1.00 55.69 213 ASP A CA 1
ATOM 1577 C C . ASP A 1 213 ? -16.249 -11.293 21.644 1.00 55.69 213 ASP A C 1
ATOM 1579 O O . ASP A 1 213 ? -15.915 -11.294 22.830 1.00 55.69 213 ASP A O 1
ATOM 1583 N N . GLN A 1 214 ? -15.930 -10.282 20.826 1.00 50.84 214 GLN A N 1
ATOM 1584 C CA . GLN A 1 214 ? -15.092 -9.136 21.200 1.00 50.84 214 GLN A CA 1
ATOM 1585 C C . GLN A 1 214 ? -15.879 -7.890 21.654 1.00 50.84 214 GLN A C 1
ATOM 1587 O O . GLN A 1 214 ? -15.279 -6.907 22.090 1.00 50.84 214 GLN A O 1
ATOM 1592 N N . GLN A 1 215 ? -17.216 -7.942 21.629 1.00 55.09 215 GLN A N 1
ATOM 1593 C CA . GLN A 1 215 ? -18.126 -6.923 22.180 1.00 55.09 215 GLN A CA 1
ATOM 1594 C C . GLN A 1 215 ? -17.773 -5.471 21.792 1.00 55.09 215 GLN A C 1
ATOM 1596 O O . GLN A 1 215 ? -17.979 -5.084 20.645 1.00 55.09 215 GLN A O 1
ATOM 1601 N N . ASP A 1 216 ? -17.293 -4.661 22.744 1.00 46.34 216 ASP A N 1
ATOM 1602 C CA . ASP A 1 216 ? -17.001 -3.227 22.595 1.00 46.34 216 ASP A CA 1
ATOM 1603 C C . ASP A 1 216 ? -15.542 -2.915 22.212 1.00 46.34 216 ASP A C 1
ATOM 1605 O O . ASP A 1 216 ? -15.142 -1.749 22.165 1.00 46.34 216 ASP A O 1
ATOM 1609 N N . ALA A 1 217 ? -14.731 -3.933 21.911 1.00 48.31 217 ALA A N 1
ATOM 1610 C CA . ALA A 1 217 ? -13.341 -3.751 21.512 1.00 48.31 217 ALA A CA 1
ATOM 1611 C C . ALA A 1 217 ? -13.215 -3.184 20.084 1.00 48.31 217 ALA A C 1
ATOM 1613 O O . ALA A 1 217 ? -13.088 -3.931 19.122 1.00 48.31 217 ALA A O 1
ATOM 1614 N N . ALA A 1 218 ? -13.226 -1.853 19.961 1.00 53.25 218 ALA A N 1
ATOM 1615 C CA . ALA A 1 218 ? -12.511 -1.065 18.945 1.00 53.25 218 ALA A CA 1
ATOM 1616 C C . ALA A 1 218 ? -12.379 -1.692 17.527 1.00 53.25 218 ALA A C 1
ATOM 1618 O O . ALA A 1 218 ? -11.279 -1.838 16.990 1.00 53.25 218 ALA A O 1
ATOM 1619 N N . CYS A 1 219 ? -13.503 -2.061 16.906 1.00 64.25 219 CYS A N 1
ATOM 1620 C CA . CYS A 1 219 ? -13.516 -2.761 15.620 1.00 64.25 219 CYS A CA 1
ATOM 1621 C C . CYS A 1 219 ? -13.609 -1.803 14.425 1.00 64.25 219 CYS A C 1
ATOM 1623 O O . CYS A 1 219 ? -14.710 -1.446 13.985 1.00 64.25 219 CYS A O 1
ATOM 1625 N N . CYS A 1 220 ? -12.446 -1.436 13.871 1.00 69.00 220 CYS A N 1
ATOM 1626 C CA . CYS A 1 220 ? -12.363 -0.621 12.665 1.00 69.00 220 CYS A CA 1
ATOM 1627 C C . CYS A 1 220 ? -13.220 -1.177 11.512 1.00 69.00 220 CYS A C 1
ATOM 1629 O O . CYS A 1 220 ? -13.364 -2.392 11.357 1.00 69.00 220 CYS A O 1
ATOM 1631 N N . PRO A 1 221 ? -13.818 -0.274 10.721 1.00 70.19 221 PRO A N 1
ATOM 1632 C CA . PRO A 1 221 ? -15.008 -0.547 9.924 1.00 70.19 221 PRO A CA 1
ATOM 1633 C C . PRO A 1 221 ? -14.888 -1.633 8.849 1.00 70.19 221 PRO A C 1
ATOM 1635 O O . PRO A 1 221 ? -13.808 -2.005 8.372 1.00 70.19 221 PRO A O 1
ATOM 1638 N N . ARG A 1 222 ? -16.058 -2.123 8.418 1.00 77.88 222 ARG A N 1
ATOM 1639 C CA . ARG A 1 222 ? -16.153 -3.131 7.363 1.00 77.88 222 ARG A CA 1
ATOM 1640 C C . ARG A 1 222 ? -15.767 -2.544 6.007 1.00 77.88 222 ARG A C 1
ATOM 1642 O O . ARG A 1 222 ? -14.961 -3.184 5.332 1.00 77.88 222 ARG A O 1
ATOM 1649 N N . ASP A 1 223 ? -16.325 -1.384 5.657 1.00 81.19 223 ASP A N 1
ATOM 1650 C CA . ASP A 1 223 ? -16.094 -0.660 4.397 1.00 81.19 223 ASP A CA 1
ATOM 1651 C C . ASP A 1 223 ? -16.126 0.881 4.619 1.00 81.19 223 ASP A C 1
ATOM 1653 O O . ASP A 1 223 ? -17.122 1.545 4.304 1.00 81.19 223 ASP A O 1
ATOM 1657 N N . PRO A 1 224 ? -15.084 1.475 5.244 1.00 78.88 224 PRO A N 1
ATOM 1658 C CA . PRO A 1 224 ? -14.997 2.921 5.492 1.00 78.88 224 PRO A CA 1
ATOM 1659 C C . PRO A 1 224 ? -14.925 3.746 4.212 1.00 78.88 224 PRO A C 1
ATOM 1661 O O . PRO A 1 224 ? -14.364 3.307 3.212 1.00 78.88 224 PRO A O 1
ATOM 1664 N N . ALA A 1 225 ? -15.387 4.995 4.259 1.00 76.75 225 ALA A N 1
ATOM 1665 C CA . ALA A 1 225 ? -15.072 5.966 3.208 1.00 76.75 225 ALA A CA 1
ATOM 1666 C C . ALA A 1 225 ? -13.543 6.201 3.115 1.00 76.75 225 ALA A C 1
ATOM 1668 O O . ALA A 1 225 ? -12.902 6.333 4.158 1.00 76.75 225 ALA A O 1
ATOM 1669 N N . PRO A 1 226 ? -12.939 6.306 1.912 1.00 74.06 226 PRO A N 1
ATOM 1670 C CA . PRO A 1 226 ? -13.559 6.366 0.578 1.00 74.06 226 PRO A CA 1
ATOM 1671 C C . PRO A 1 226 ? -13.994 5.028 -0.051 1.00 74.06 226 PRO A C 1
ATOM 1673 O O . PRO A 1 226 ? -14.659 5.069 -1.082 1.00 74.06 226 PRO A O 1
ATOM 1676 N N . SER A 1 227 ? -13.627 3.868 0.506 1.00 66.81 227 SER A N 1
ATOM 1677 C CA . SER A 1 227 ? -14.003 2.552 -0.046 1.00 66.81 227 SER A CA 1
ATOM 1678 C C . SER A 1 227 ? -15.522 2.321 -0.020 1.00 66.81 227 SER A C 1
ATOM 1680 O O . SER A 1 227 ? -16.098 1.900 -1.025 1.00 66.81 227 SER A O 1
ATOM 1682 N N . GLY A 1 228 ? -16.174 2.678 1.087 1.00 74.12 2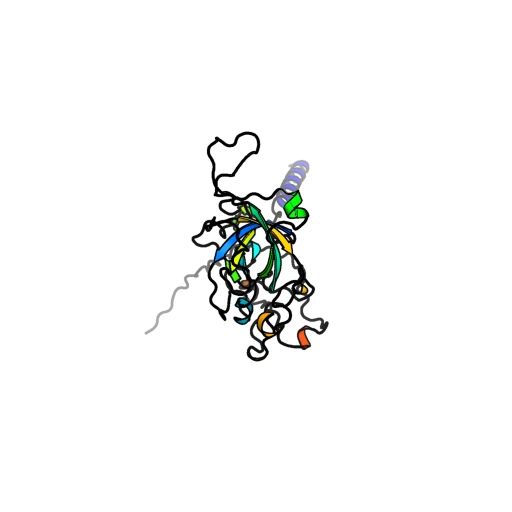28 GLY A N 1
ATOM 1683 C CA . GLY A 1 228 ? -17.617 2.566 1.287 1.00 74.12 228 GLY A CA 1
ATOM 1684 C C . GLY A 1 228 ? -18.207 3.748 2.060 1.00 74.12 228 GLY A C 1
ATOM 1685 O O . GLY A 1 228 ? -17.866 4.906 1.817 1.00 74.12 228 GLY A O 1
ATOM 1686 N N . THR A 1 229 ? -19.139 3.465 2.973 1.00 73.00 229 THR A N 1
ATOM 1687 C CA . THR A 1 229 ? -19.905 4.484 3.721 1.00 73.00 229 THR A CA 1
ATOM 1688 C C . THR A 1 229 ? -19.817 4.351 5.241 1.00 73.00 229 THR A C 1
ATOM 1690 O O . THR A 1 229 ? -20.505 5.090 5.947 1.00 73.00 229 THR A O 1
ATOM 1693 N N . ASP A 1 230 ? -19.021 3.413 5.759 1.00 70.62 230 ASP A N 1
ATOM 1694 C CA . ASP A 1 230 ? -18.877 3.232 7.204 1.00 70.62 230 ASP A CA 1
ATOM 1695 C C . ASP A 1 230 ? -18.069 4.377 7.845 1.00 70.62 230 ASP A C 1
ATOM 1697 O O . ASP A 1 230 ? -17.284 5.072 7.191 1.00 70.62 230 ASP A O 1
ATOM 1701 N N . VAL A 1 231 ? -18.252 4.560 9.157 1.00 72.94 231 VAL A N 1
ATOM 1702 C CA . VAL A 1 231 ? -17.538 5.572 9.949 1.00 72.94 231 VAL A CA 1
ATOM 1703 C C . VAL A 1 231 ? -16.052 5.229 10.019 1.00 72.94 231 VAL A C 1
ATOM 1705 O O . VAL A 1 231 ? -15.686 4.176 10.531 1.00 72.94 231 VAL A O 1
ATOM 1708 N N . VAL A 1 232 ? -15.212 6.144 9.538 1.00 81.62 232 VAL A N 1
ATOM 1709 C CA . VAL A 1 232 ? -13.745 6.054 9.546 1.00 81.62 232 VAL A CA 1
ATOM 1710 C C . VAL A 1 232 ? -13.198 5.924 10.975 1.00 81.62 232 VAL A C 1
ATOM 1712 O O . VAL A 1 232 ? -13.692 6.572 11.898 1.00 81.62 232 VAL A O 1
ATOM 1715 N N . CYS A 1 233 ? -12.163 5.100 11.161 1.00 79.88 233 CYS A N 1
ATOM 1716 C CA . CYS A 1 233 ? -11.501 4.946 12.456 1.00 79.88 233 CYS A CA 1
ATOM 1717 C C . CYS A 1 233 ? -10.723 6.219 12.859 1.00 79.88 233 CYS A C 1
ATOM 1719 O O . CYS A 1 233 ? -10.036 6.795 12.015 1.00 79.88 233 CYS A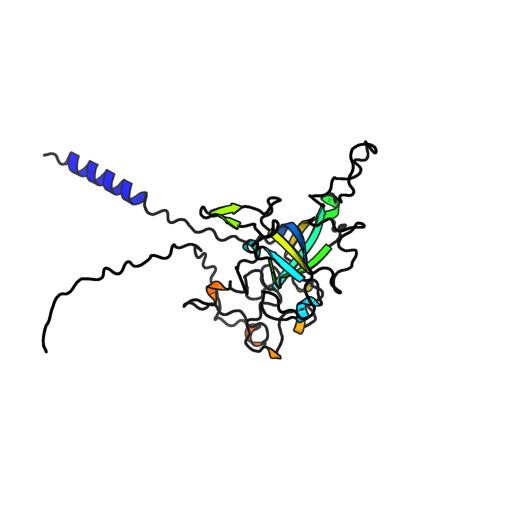 O 1
ATOM 1721 N N . PRO A 1 234 ? -10.765 6.659 14.131 1.00 79.50 234 PRO A N 1
ATOM 1722 C CA . PRO A 1 234 ? -9.865 7.700 14.618 1.00 79.50 234 PRO A CA 1
ATOM 1723 C C . PRO A 1 234 ? -8.411 7.204 14.628 1.00 79.50 234 PRO A C 1
ATOM 1725 O O . PRO A 1 234 ? -8.145 5.998 14.592 1.00 79.50 234 PRO A O 1
ATOM 1728 N N . ALA A 1 235 ? -7.458 8.131 14.707 1.00 81.94 235 ALA A N 1
ATOM 1729 C CA . ALA A 1 235 ? -6.070 7.784 14.986 1.00 81.94 235 ALA A CA 1
ATOM 1730 C C . ALA A 1 235 ? -5.877 7.490 16.482 1.00 81.94 235 ALA A C 1
ATOM 1732 O O . ALA A 1 235 ? -6.566 8.068 17.321 1.00 81.94 235 ALA A O 1
ATOM 1733 N N . TYR A 1 236 ? -4.901 6.643 16.837 1.00 79.75 236 TYR A N 1
ATOM 1734 C CA . TYR A 1 236 ? -4.648 6.233 18.231 1.00 79.75 236 TYR A CA 1
ATOM 1735 C C . TYR A 1 236 ? -4.602 7.394 19.232 1.00 79.75 236 TYR A C 1
ATOM 1737 O O . TYR A 1 236 ? -5.113 7.312 20.345 1.00 79.75 236 TYR A O 1
ATOM 1745 N N . TYR A 1 237 ? -3.943 8.489 18.851 1.00 76.06 237 TYR A N 1
ATOM 1746 C CA . TYR A 1 237 ? -3.723 9.622 19.744 1.00 76.06 237 TYR A CA 1
ATOM 1747 C C . TYR A 1 237 ? -5.029 10.364 20.084 1.00 76.06 237 TYR A C 1
ATOM 1749 O O . TYR A 1 237 ? -5.138 10.913 21.179 1.00 76.06 237 TYR A O 1
ATOM 1757 N N . ASP A 1 238 ? -6.042 10.304 19.213 1.00 73.81 238 ASP A N 1
ATOM 1758 C CA . ASP A 1 238 ? -7.372 10.877 19.458 1.00 73.81 238 ASP A CA 1
ATOM 1759 C C . ASP A 1 238 ? -8.198 10.016 20.439 1.00 73.81 238 ASP A C 1
ATOM 1761 O O . ASP A 1 238 ? -9.134 10.510 21.073 1.00 73.81 238 ASP A O 1
ATOM 1765 N N . THR A 1 239 ? -7.842 8.735 20.612 1.00 68.44 239 THR A N 1
ATOM 1766 C CA . THR A 1 239 ? -8.541 7.794 21.508 1.00 68.44 239 THR A CA 1
ATOM 1767 C C . THR A 1 239 ? -7.970 7.762 22.929 1.00 68.44 239 THR A C 1
ATOM 1769 O O . THR A 1 239 ? -8.546 7.107 23.793 1.00 68.44 239 THR A O 1
ATOM 1772 N N . VAL A 1 240 ? -6.836 8.426 23.191 1.00 66.94 240 VAL A N 1
ATOM 1773 C CA . VAL A 1 240 ? -6.149 8.421 24.506 1.00 66.94 240 VAL A CA 1
ATOM 1774 C C . VAL A 1 240 ? -6.089 9.796 25.187 1.00 66.94 240 VAL A C 1
ATOM 1776 O O . VAL A 1 240 ? -5.463 9.929 26.236 1.00 66.94 240 VAL A O 1
ATOM 1779 N N . GLY A 1 241 ? -6.726 10.815 24.601 1.00 59.81 241 GLY A N 1
ATOM 1780 C CA . GLY A 1 241 ? -6.822 12.169 25.157 1.00 59.81 241 GLY A CA 1
ATOM 1781 C C . GLY A 1 241 ? -8.173 12.492 25.813 1.00 59.81 241 GLY A C 1
ATOM 1782 O O . GLY A 1 241 ? -9.147 11.746 25.687 1.00 59.81 241 GLY A O 1
ATOM 1783 N N . ASP A 1 242 ? -8.241 13.666 26.453 1.00 53.19 242 ASP A N 1
ATOM 1784 C CA . ASP A 1 242 ? -9.402 14.173 27.216 1.00 53.19 242 ASP A CA 1
ATOM 1785 C C . ASP A 1 242 ? -10.671 14.444 26.371 1.00 53.19 242 ASP A C 1
ATOM 1787 O O . ASP A 1 242 ? -11.734 14.742 26.913 1.00 53.19 242 ASP A O 1
ATOM 1791 N N . GLY A 1 243 ? -10.573 14.358 25.040 1.00 52.47 243 GLY A N 1
ATOM 1792 C CA . GLY A 1 243 ? -11.672 14.512 24.076 1.00 52.47 243 GLY A CA 1
ATOM 1793 C C . GLY A 1 243 ? -11.979 13.209 23.339 1.00 52.47 243 GLY A C 1
ATOM 1794 O O . GLY A 1 243 ? -12.087 13.215 22.117 1.00 52.47 243 GLY A O 1
ATOM 1795 N N . THR A 1 244 ? -12.030 12.102 24.081 1.00 59.31 244 THR A N 1
ATOM 1796 C CA . THR A 1 244 ? -11.875 10.716 23.614 1.00 59.31 244 THR A CA 1
ATOM 1797 C C . THR A 1 244 ? -12.717 10.373 22.378 1.00 59.31 244 THR A C 1
ATOM 1799 O O . THR A 1 244 ? -13.920 10.111 22.473 1.00 59.31 244 THR A O 1
ATOM 1802 N N . ALA A 1 245 ? -12.075 10.321 21.208 1.00 60.41 245 ALA A N 1
ATOM 1803 C CA . ALA A 1 245 ? -12.707 9.825 19.995 1.00 60.41 245 ALA A CA 1
ATOM 1804 C C . ALA A 1 245 ? -13.000 8.328 20.164 1.00 60.41 245 ALA A C 1
ATOM 1806 O O . ALA A 1 245 ? -12.093 7.522 20.371 1.00 60.41 245 ALA A O 1
ATOM 1807 N N . LEU A 1 246 ? -14.276 7.946 20.097 1.00 62.50 246 LEU A N 1
ATOM 1808 C CA . LEU A 1 246 ? -14.668 6.543 20.185 1.00 62.50 246 LEU A CA 1
ATOM 1809 C C . LEU A 1 246 ? -14.289 5.833 18.885 1.00 62.50 246 LEU A C 1
ATOM 1811 O O . LEU A 1 246 ? -14.740 6.227 17.808 1.00 62.50 246 LEU A O 1
ATOM 1815 N N . VAL A 1 247 ? -13.499 4.762 18.989 1.00 63.69 247 VAL A N 1
ATOM 1816 C CA . VAL A 1 247 ? -13.302 3.841 17.866 1.00 63.69 247 VAL A CA 1
ATOM 1817 C C . VAL A 1 247 ? -14.671 3.247 17.508 1.00 63.69 247 VAL A C 1
ATOM 1819 O O . VAL A 1 247 ? -15.348 2.742 18.408 1.00 63.69 247 VAL A O 1
ATOM 1822 N N . PRO A 1 248 ? -15.117 3.306 16.238 1.00 58.09 248 PRO A N 1
ATOM 1823 C CA . PRO A 1 248 ? -16.385 2.717 15.831 1.00 58.09 248 PRO A CA 1
ATOM 1824 C C . PRO A 1 248 ? -16.463 1.244 16.245 1.00 58.09 248 PRO A C 1
ATOM 1826 O O . PRO A 1 248 ? -15.565 0.466 15.944 1.00 58.09 248 PRO A O 1
ATOM 1829 N N . ASN A 1 249 ? -17.545 0.846 16.917 1.00 56.56 249 ASN A N 1
ATOM 1830 C CA . ASN A 1 249 ? -17.843 -0.567 17.135 1.00 56.56 249 ASN A CA 1
ATOM 1831 C C . ASN A 1 249 ? -18.723 -1.064 15.978 1.00 56.56 249 ASN A C 1
ATOM 1833 O O . ASN A 1 249 ? -19.932 -0.811 15.956 1.00 56.56 249 ASN A O 1
ATOM 1837 N N . THR A 1 250 ? -18.131 -1.763 15.008 1.00 51.56 250 THR A N 1
ATOM 1838 C CA . THR A 1 250 ? -18.875 -2.355 13.879 1.00 51.56 250 THR A CA 1
ATOM 1839 C C . THR A 1 250 ? -19.418 -3.767 14.140 1.00 51.56 250 THR A C 1
ATOM 1841 O O . THR A 1 250 ? -20.127 -4.318 13.292 1.00 51.56 250 THR A O 1
ATOM 1844 N N . SER A 1 251 ? -19.190 -4.324 15.335 1.00 47.12 251 SER A N 1
ATOM 1845 C CA . SER A 1 251 ? -19.677 -5.648 15.746 1.00 47.12 251 SER A CA 1
ATOM 1846 C C . SER A 1 251 ? -21.162 -5.677 16.119 1.00 47.12 251 SER A C 1
ATOM 1848 O O . SER A 1 251 ? -21.782 -6.738 16.051 1.00 47.12 251 SER A O 1
ATOM 1850 N N . ASN A 1 252 ? -21.773 -4.537 16.475 1.00 39.38 252 ASN A N 1
ATOM 1851 C CA . ASN A 1 252 ? -23.192 -4.479 16.847 1.00 39.38 252 ASN A CA 1
ATOM 1852 C C . ASN A 1 252 ? -24.096 -3.912 15.728 1.00 39.38 252 ASN A C 1
ATOM 1854 O O . ASN A 1 252 ? -23.693 -3.119 14.883 1.00 39.38 252 ASN A O 1
ATOM 1858 N N . ILE A 1 253 ? -25.367 -4.325 15.708 1.00 37.88 253 ILE A N 1
ATOM 1859 C CA . ILE A 1 253 ? -26.344 -3.893 14.689 1.00 37.88 253 ILE A CA 1
ATOM 1860 C C . ILE A 1 253 ? -26.850 -2.448 14.885 1.00 37.88 253 ILE A C 1
ATOM 1862 O O . ILE A 1 253 ? -27.504 -1.899 14.000 1.00 37.88 253 ILE A O 1
ATOM 1866 N N . LEU A 1 254 ? -26.542 -1.812 16.019 1.00 34.78 254 LEU A N 1
ATOM 1867 C CA . LEU A 1 254 ? -26.948 -0.441 16.344 1.00 34.78 254 LEU A CA 1
ATOM 1868 C C . LEU A 1 254 ? -26.059 0.599 15.640 1.00 34.78 254 LEU A C 1
ATOM 1870 O O . LEU A 1 254 ? -26.567 1.654 15.265 1.00 34.78 254 LEU A O 1
ATOM 1874 N N . SER A 1 255 ? -24.786 0.292 15.358 1.00 42.69 255 SER A N 1
ATOM 1875 C CA . SER A 1 255 ? -23.914 1.156 14.539 1.00 42.69 255 SER A CA 1
ATOM 1876 C C . SER A 1 255 ? -24.269 1.153 13.044 1.00 42.69 255 SER A C 1
ATOM 1878 O O . SER A 1 255 ? -23.889 2.071 12.322 1.00 42.69 255 SER A O 1
ATOM 1880 N N . LYS A 1 256 ? -25.105 0.207 12.584 1.00 40.66 256 LYS A N 1
ATOM 1881 C CA . LYS A 1 256 ? -25.754 0.253 11.254 1.00 40.66 256 LYS A CA 1
ATOM 1882 C C . LYS A 1 256 ? -26.938 1.234 11.195 1.00 40.66 256 LYS A C 1
ATOM 1884 O O . LYS A 1 256 ? -27.508 1.456 10.126 1.00 40.66 256 LYS A O 1
ATOM 1889 N N . GLY A 1 257 ? -27.349 1.802 12.330 1.00 33.69 257 GLY A N 1
ATOM 1890 C CA . GLY A 1 257 ? -28.455 2.748 12.425 1.00 33.69 257 GLY A CA 1
ATOM 1891 C C . GLY A 1 257 ? -27.993 4.197 12.292 1.00 33.69 257 GLY A C 1
ATOM 1892 O O . GLY A 1 257 ? -27.190 4.662 13.097 1.00 33.69 257 GLY A O 1
ATOM 1893 N N . LYS A 1 258 ? -28.582 4.937 11.340 1.00 39.12 258 LYS A N 1
ATOM 1894 C CA . LYS A 1 258 ? -28.503 6.407 11.226 1.00 39.12 258 LYS A CA 1
ATOM 1895 C C . LYS A 1 258 ? -28.912 7.077 12.549 1.00 39.12 258 LYS A C 1
ATOM 1897 O O . LYS A 1 258 ? -30.085 7.388 12.745 1.00 39.12 258 LYS A O 1
ATOM 1902 N N . SER A 1 259 ? -27.944 7.300 13.433 1.00 31.86 259 SER A N 1
ATOM 1903 C CA . SER A 1 259 ? -28.171 7.780 14.797 1.00 31.86 259 SER A CA 1
ATOM 1904 C C . SER A 1 259 ? -27.236 8.949 15.076 1.00 31.86 259 SER A C 1
ATOM 1906 O O . SER A 1 259 ? -26.031 8.783 15.240 1.00 31.86 259 SER A O 1
ATOM 1908 N N . SER A 1 260 ? -27.811 10.147 15.079 1.00 39.56 260 SER A N 1
ATOM 1909 C CA . SER A 1 260 ? -27.148 11.438 15.254 1.00 39.56 260 SER A CA 1
ATOM 1910 C C . SER A 1 260 ? -26.372 11.548 16.579 1.00 39.56 260 SER A C 1
ATOM 1912 O O . SER A 1 260 ? -26.903 12.060 17.561 1.00 39.56 260 SER A O 1
ATOM 1914 N N . ALA A 1 261 ? -25.120 11.086 16.606 1.00 32.22 261 ALA A N 1
ATOM 1915 C CA . ALA A 1 261 ? -24.217 11.226 17.758 1.00 32.22 261 ALA A CA 1
ATOM 1916 C C . ALA A 1 261 ? -22.726 11.335 17.385 1.00 32.22 261 ALA A C 1
ATOM 1918 O O . ALA A 1 261 ? -21.969 11.968 18.113 1.00 32.22 261 ALA A O 1
ATOM 1919 N N . SER A 1 262 ? -22.308 10.780 16.243 1.00 35.62 262 SER A N 1
ATOM 1920 C CA . SER A 1 262 ? -20.902 10.777 15.804 1.00 35.62 262 SER A CA 1
ATOM 1921 C C . SER A 1 262 ? -20.725 11.432 14.438 1.00 35.62 262 SER A C 1
ATOM 1923 O O . SER A 1 262 ? -20.041 10.915 13.559 1.00 35.62 262 SER A O 1
ATOM 1925 N N . SER A 1 263 ? -21.293 12.630 14.287 1.00 29.50 263 SER A N 1
ATOM 1926 C CA . SER A 1 263 ? -20.682 13.619 13.403 1.00 29.50 263 SER A CA 1
ATOM 1927 C C . SER A 1 263 ? -19.352 14.036 14.030 1.00 29.50 263 SER A C 1
ATOM 1929 O O . SER A 1 263 ? -19.268 15.087 14.666 1.00 29.50 263 SER A O 1
ATOM 1931 N N . ALA A 1 264 ? -18.307 13.229 13.827 1.00 33.66 264 ALA A N 1
ATOM 1932 C CA . ALA A 1 264 ? -16.992 13.820 13.668 1.00 33.66 264 ALA A CA 1
ATOM 1933 C C . ALA A 1 264 ? -17.161 14.822 12.525 1.00 33.66 264 ALA A C 1
ATOM 1935 O O . ALA A 1 264 ? -17.420 14.447 11.378 1.00 33.66 264 ALA A O 1
ATOM 1936 N N . SER A 1 265 ? -17.150 16.111 12.854 1.00 27.14 265 SER A N 1
ATOM 1937 C CA . SER A 1 265 ? -17.019 17.126 11.826 1.00 27.14 265 SER A CA 1
ATOM 1938 C C . SER A 1 265 ? -15.762 16.803 11.019 1.00 27.14 265 SER A C 1
ATOM 1940 O O . SER A 1 265 ? -14.805 16.228 11.544 1.00 27.14 265 SER A O 1
ATOM 1942 N N . LEU A 1 266 ? -15.710 17.260 9.766 1.00 34.09 266 LEU A N 1
ATOM 1943 C CA . LEU A 1 266 ? -14.421 17.633 9.190 1.00 34.09 266 LEU A CA 1
ATOM 1944 C C . LEU A 1 266 ? -13.895 18.820 10.011 1.00 34.09 266 LEU A C 1
ATOM 1946 O O . LEU A 1 266 ? -13.962 19.978 9.602 1.00 34.09 266 LEU A O 1
ATOM 1950 N N . ALA A 1 267 ? -13.433 18.529 11.223 1.00 29.16 267 ALA A N 1
ATOM 1951 C CA . ALA A 1 267 ? -12.564 19.397 11.961 1.00 29.16 267 ALA A CA 1
ATOM 1952 C C . ALA A 1 267 ? -11.226 19.291 11.245 1.00 29.16 267 ALA A C 1
ATOM 1954 O O . ALA A 1 267 ? -10.454 18.357 11.459 1.00 29.16 267 ALA A O 1
ATOM 1955 N N . THR A 1 268 ? -10.982 20.250 10.357 1.00 31.06 268 THR A N 1
ATOM 1956 C CA . THR A 1 268 ? -9.666 20.544 9.793 1.00 31.06 268 THR A CA 1
ATOM 1957 C C . THR A 1 268 ? -8.770 21.038 10.934 1.00 31.06 268 THR A C 1
ATOM 1959 O O . THR A 1 268 ? -8.441 22.221 11.027 1.00 31.06 268 THR A O 1
ATOM 1962 N N . HIS A 1 269 ? -8.475 20.154 11.888 1.00 33.62 269 HIS A N 1
ATOM 1963 C CA . HIS A 1 269 ? -7.729 20.483 13.084 1.00 33.62 269 HIS A CA 1
ATOM 1964 C C . HIS A 1 269 ? -6.238 20.430 12.766 1.00 33.62 269 HIS A C 1
ATOM 1966 O O . HIS A 1 269 ? -5.754 19.414 12.262 1.00 33.62 269 HIS A O 1
ATOM 1972 N N . PRO A 1 270 ? -5.499 21.517 13.043 1.00 28.41 270 PRO A N 1
ATOM 1973 C CA . PRO A 1 270 ? -4.079 21.555 12.780 1.00 28.41 270 PRO A CA 1
ATOM 1974 C C . PRO A 1 270 ? -3.345 20.632 13.762 1.00 28.41 270 PRO A C 1
ATOM 1976 O O . PRO A 1 270 ? -3.062 21.006 14.902 1.00 28.41 270 PRO A O 1
ATOM 1979 N N . LEU A 1 271 ? -3.003 19.432 13.291 1.00 43.62 271 LEU A N 1
ATOM 1980 C CA . LEU A 1 271 ? -2.031 18.535 13.911 1.00 43.62 271 LEU A CA 1
ATOM 1981 C C . LEU A 1 271 ? -0.643 19.190 13.888 1.00 43.62 271 LEU A C 1
ATOM 1983 O O . LEU A 1 271 ? 0.114 18.931 12.969 1.00 43.62 271 LEU A O 1
ATOM 1987 N N . PHE A 1 272 ? -0.349 20.081 14.839 1.00 38.59 272 PHE A N 1
ATOM 1988 C CA . PHE A 1 272 ? 0.974 20.378 15.420 1.00 38.59 272 PHE A CA 1
ATOM 1989 C C . PHE A 1 272 ? 0.870 21.647 16.281 1.00 38.59 272 PHE A C 1
ATOM 1991 O O . PHE A 1 272 ? 0.869 22.768 15.777 1.00 38.59 272 PHE A O 1
ATOM 1998 N N . GLY A 1 273 ? 0.837 21.470 17.602 1.00 26.98 273 GLY A N 1
ATOM 1999 C CA . GLY A 1 273 ? 1.096 22.531 18.574 1.00 26.98 273 GLY A CA 1
ATOM 2000 C C . GLY A 1 273 ? 2.262 22.110 19.470 1.00 26.98 273 GLY A C 1
ATOM 2001 O O . GLY A 1 273 ? 2.222 20.996 19.993 1.00 26.98 273 GLY A O 1
ATOM 2002 N N . PRO A 1 274 ? 3.311 22.931 19.660 1.00 30.52 274 PRO A N 1
ATOM 2003 C CA . PRO A 1 274 ? 4.359 22.607 20.618 1.00 30.52 274 PRO A CA 1
ATOM 2004 C C . PRO A 1 274 ? 3.789 22.684 22.038 1.00 30.52 274 PRO A C 1
ATOM 2006 O O . PRO A 1 274 ? 3.209 23.701 22.420 1.00 30.52 274 PRO A O 1
ATOM 2009 N N . SER A 1 275 ? 3.979 21.629 22.834 1.00 32.12 275 SER A N 1
ATOM 2010 C CA . SER A 1 275 ? 3.601 21.624 24.248 1.00 32.12 275 SER A CA 1
ATOM 2011 C C . SER A 1 275 ? 4.296 22.770 24.981 1.00 32.12 275 SER A C 1
ATOM 2013 O O . SER A 1 275 ? 5.511 22.741 25.187 1.00 32.12 275 SER A O 1
ATOM 2015 N N . SER A 1 276 ? 3.530 23.778 25.396 1.00 31.94 276 SER A N 1
ATOM 2016 C CA . SER A 1 276 ? 4.041 24.876 26.208 1.00 31.94 276 SER A CA 1
ATOM 2017 C C . SER A 1 276 ? 4.411 24.351 27.594 1.00 31.94 276 SER A C 1
ATOM 2019 O O . SER A 1 276 ? 3.539 24.105 28.429 1.00 31.94 276 SER A O 1
ATOM 2021 N N . THR A 1 277 ? 5.706 24.188 27.855 1.00 33.34 277 THR A N 1
ATOM 2022 C CA . THR A 1 277 ? 6.225 23.926 29.196 1.00 33.34 277 THR A CA 1
ATOM 2023 C C . THR A 1 277 ? 5.912 25.113 30.102 1.00 33.34 277 THR A C 1
ATOM 2025 O O . THR A 1 277 ? 6.551 26.163 30.033 1.00 33.34 277 THR A O 1
ATOM 2028 N N . THR A 1 278 ? 4.925 24.946 30.981 1.00 31.34 278 THR A N 1
ATOM 2029 C CA . THR A 1 278 ? 4.639 25.915 32.040 1.00 31.34 278 THR A CA 1
ATOM 2030 C C . THR A 1 278 ? 5.781 25.897 33.050 1.00 31.34 278 THR A C 1
ATOM 2032 O O . THR A 1 278 ? 5.825 25.059 33.951 1.00 31.34 278 THR A O 1
ATOM 2035 N N . THR A 1 279 ? 6.722 26.829 32.906 1.00 32.34 279 THR A N 1
ATOM 2036 C CA . THR A 1 279 ? 7.760 27.086 33.909 1.00 32.34 279 THR A CA 1
ATOM 2037 C C . THR A 1 279 ? 7.106 27.632 35.176 1.00 32.34 279 THR A C 1
ATOM 2039 O O . THR A 1 279 ? 6.880 28.835 35.308 1.00 32.34 279 THR A O 1
ATOM 2042 N N . THR A 1 280 ? 6.794 26.748 36.123 1.00 32.56 280 THR A N 1
ATOM 2043 C CA . THR A 1 280 ? 6.325 27.144 37.453 1.00 32.56 280 THR A CA 1
ATOM 2044 C C . THR A 1 280 ? 7.463 27.814 38.214 1.00 32.56 280 THR A C 1
ATOM 2046 O O . THR A 1 280 ? 8.333 27.153 38.782 1.00 32.56 280 THR A O 1
ATOM 2049 N N . THR A 1 281 ? 7.446 29.145 38.244 1.00 32.31 281 THR A N 1
ATOM 2050 C CA . THR A 1 281 ? 8.307 29.958 39.107 1.00 32.31 281 THR A CA 1
ATOM 2051 C C . THR A 1 281 ? 8.038 29.613 40.570 1.00 32.31 281 THR A C 1
ATOM 2053 O O . THR A 1 281 ? 7.037 30.035 41.149 1.00 32.31 281 THR A O 1
ATOM 2056 N N . MET A 1 282 ? 8.943 28.854 41.185 1.00 29.81 282 MET A N 1
ATOM 2057 C CA . MET A 1 282 ? 8.879 28.535 42.607 1.00 29.81 282 MET A CA 1
ATOM 2058 C C . MET A 1 282 ? 9.276 29.778 43.418 1.00 29.81 282 MET A C 1
ATOM 2060 O O . MET A 1 282 ? 10.458 30.094 43.554 1.00 29.81 282 MET A O 1
ATOM 2064 N N . MET A 1 283 ? 8.287 30.522 43.925 1.00 32.56 283 MET A N 1
ATOM 2065 C CA . MET A 1 283 ? 8.548 31.651 44.821 1.00 32.56 283 MET A CA 1
ATOM 2066 C C . MET A 1 283 ? 9.144 31.160 46.141 1.00 32.56 283 MET A C 1
ATOM 2068 O O . MET A 1 283 ? 8.544 30.364 46.861 1.00 32.56 283 MET A O 1
ATOM 2072 N N . LEU A 1 284 ? 10.318 31.696 46.471 1.00 34.81 284 LEU A N 1
ATOM 2073 C CA . LEU A 1 284 ? 10.966 31.513 47.761 1.00 34.81 284 LEU A CA 1
ATOM 2074 C C . LEU A 1 284 ? 10.171 32.280 48.835 1.00 34.81 284 LEU A C 1
ATOM 2076 O O . LEU A 1 284 ? 10.168 33.510 48.840 1.00 34.81 284 LEU A O 1
ATOM 2080 N N . ALA A 1 285 ? 9.517 31.566 49.751 1.00 34.78 285 ALA A N 1
ATOM 2081 C CA . ALA A 1 285 ? 8.918 32.143 50.954 1.00 34.78 285 ALA A CA 1
ATOM 2082 C C . ALA A 1 285 ? 9.731 31.715 52.184 1.00 34.78 285 ALA A C 1
ATOM 2084 O O . ALA A 1 285 ? 10.012 30.533 52.380 1.00 34.78 285 ALA A O 1
ATOM 2085 N N . CYS A 1 286 ? 10.147 32.691 52.988 1.00 32.03 286 CYS A N 1
ATOM 2086 C CA . CYS A 1 286 ? 11.060 32.498 54.110 1.00 32.03 286 CYS A CA 1
ATOM 2087 C C . CYS A 1 286 ? 10.307 32.436 55.448 1.00 32.03 286 CYS A C 1
ATOM 2089 O O . CYS A 1 286 ? 9.475 33.298 55.713 1.00 32.03 286 CYS A O 1
ATOM 2091 N N . GLY A 1 287 ? 10.694 31.486 56.307 1.00 30.03 287 GLY A N 1
ATOM 2092 C CA . GLY A 1 287 ? 10.502 31.545 57.761 1.00 30.03 287 GLY A CA 1
ATOM 2093 C C . GLY A 1 287 ? 9.147 31.088 58.318 1.00 30.03 287 GLY A C 1
ATOM 2094 O O . GLY A 1 287 ? 8.131 31.747 58.136 1.00 30.03 287 GLY A O 1
ATOM 2095 N N . CYS A 1 288 ? 9.167 30.061 59.175 1.00 31.28 288 CYS A N 1
ATOM 2096 C CA . CYS A 1 288 ? 9.231 30.348 60.611 1.00 31.28 288 CYS A CA 1
ATOM 2097 C C . CYS A 1 288 ? 9.674 29.145 61.462 1.00 31.28 288 CYS A C 1
ATOM 2099 O O . CYS A 1 288 ? 9.308 28.000 61.228 1.00 31.28 288 CYS A O 1
ATOM 2101 N N . LEU A 1 289 ? 10.481 29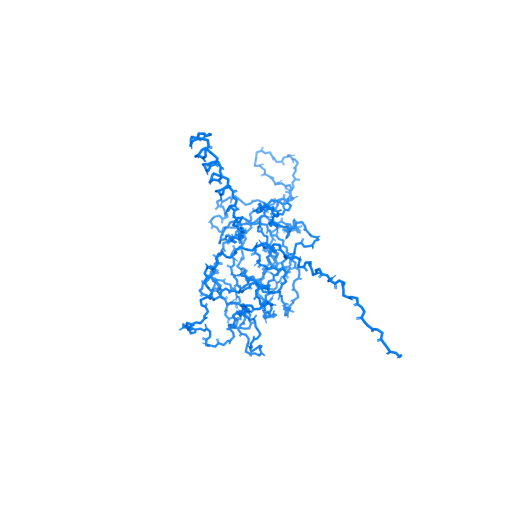.481 62.463 1.00 34.38 289 LEU A N 1
ATOM 2102 C CA . LEU A 1 289 ? 10.989 28.670 63.567 1.00 34.38 289 LEU A CA 1
ATOM 2103 C C . LEU A 1 289 ? 9.845 28.226 64.506 1.00 34.38 289 LEU A C 1
ATOM 2105 O O . LEU A 1 289 ? 8.953 29.037 64.734 1.00 34.38 289 LEU A O 1
ATOM 2109 N N . PHE A 1 290 ? 9.904 27.025 65.103 1.00 35.38 290 PHE A N 1
ATOM 2110 C CA . PHE A 1 290 ? 9.889 26.817 66.571 1.00 35.38 290 PHE A CA 1
ATOM 2111 C C . PHE A 1 290 ? 9.918 25.328 66.975 1.00 35.38 290 PHE A C 1
ATOM 2113 O O . PHE A 1 290 ? 9.094 24.555 66.499 1.00 35.38 290 PHE A O 1
ATOM 2120 N N . LEU A 1 291 ? 10.810 25.030 67.938 1.00 46.84 291 LEU A N 1
ATOM 2121 C CA . LEU A 1 291 ? 11.025 23.771 68.685 1.00 46.84 291 LEU A CA 1
ATOM 2122 C C . LEU A 1 291 ? 11.522 22.559 67.873 1.00 46.84 291 LEU A C 1
ATOM 2124 O O . LEU A 1 291 ? 10.694 21.785 67.354 1.00 46.84 291 LEU A O 1
#